Protein AF-A0AAV4HIK4-F1 (afdb_monomer_lite)

Structure (mmCIF, N/CA/C/O backbone):
data_AF-A0AAV4HIK4-F1
#
_entry.id   AF-A0AAV4HIK4-F1
#
loop_
_atom_site.group_PDB
_atom_site.id
_atom_site.type_symbol
_atom_site.label_atom_id
_atom_site.label_alt_id
_atom_site.label_comp_id
_atom_site.label_asym_id
_atom_site.label_entity_id
_atom_site.label_seq_id
_atom_site.pdbx_PDB_ins_code
_atom_site.Cartn_x
_atom_site.Cartn_y
_atom_site.Cartn_z
_atom_site.occupancy
_atom_site.B_iso_or_equiv
_atom_site.auth_seq_id
_atom_site.auth_comp_id
_atom_site.auth_asym_id
_atom_site.auth_atom_id
_atom_site.pdbx_PDB_model_num
ATOM 1 N N . CYS A 1 1 ? -23.115 2.186 46.427 1.00 52.78 1 CYS A N 1
ATOM 2 C CA . CYS A 1 1 ? -22.293 2.978 45.491 1.00 52.78 1 CYS A CA 1
ATOM 3 C C . CYS A 1 1 ? -21.888 4.270 46.175 1.00 52.78 1 CYS A C 1
ATOM 5 O O . CYS A 1 1 ? -22.690 4.799 46.932 1.00 52.78 1 CYS A O 1
ATOM 7 N N . CYS A 1 2 ? -20.661 4.756 45.981 1.00 50.22 2 CYS A N 1
ATOM 8 C CA . CYS A 1 2 ? -20.354 6.118 46.411 1.00 50.22 2 CYS A CA 1
ATOM 9 C C . CYS A 1 2 ? -21.228 7.056 45.578 1.00 50.22 2 CYS A C 1
ATOM 11 O O . CYS A 1 2 ? -21.182 6.978 44.358 1.00 50.22 2 CYS A O 1
ATOM 13 N N . GLU A 1 3 ? -21.965 7.964 46.207 1.00 52.84 3 GLU A N 1
ATOM 14 C CA . GLU A 1 3 ? -22.743 9.024 45.537 1.00 52.84 3 GLU A CA 1
ATOM 15 C C . GLU A 1 3 ? -21.844 10.072 44.842 1.00 52.84 3 GLU A C 1
ATOM 17 O O . GLU A 1 3 ? -22.253 11.194 44.555 1.00 52.84 3 GLU A O 1
ATOM 22 N N . LYS A 1 4 ? -20.570 9.737 44.609 1.00 62.06 4 LYS A N 1
ATOM 23 C CA . LYS A 1 4 ? -19.596 10.600 43.955 1.00 62.06 4 LYS A CA 1
ATOM 24 C C . LYS A 1 4 ? -19.526 10.233 42.485 1.00 62.06 4 LYS A C 1
ATOM 26 O O . LYS A 1 4 ? -19.273 9.086 42.133 1.00 62.06 4 LYS A O 1
ATOM 31 N N . ARG A 1 5 ? -19.695 11.247 41.645 1.00 66.06 5 ARG A N 1
ATOM 32 C CA . ARG A 1 5 ? -19.582 11.141 40.195 1.00 66.06 5 ARG A CA 1
ATOM 33 C C . ARG A 1 5 ? -18.174 10.723 39.765 1.00 66.06 5 ARG A C 1
ATOM 35 O O . ARG A 1 5 ? -17.180 11.282 40.239 1.00 66.06 5 ARG A O 1
ATOM 42 N N . LEU A 1 6 ? -18.093 9.780 38.829 1.00 72.19 6 LEU A N 1
ATOM 43 C CA . LEU A 1 6 ? -16.843 9.389 38.193 1.00 72.19 6 LEU A CA 1
ATOM 44 C C . LEU A 1 6 ? -16.459 10.439 37.141 1.00 72.19 6 LEU A C 1
ATOM 46 O O . LEU A 1 6 ? -17.082 10.534 36.098 1.00 72.19 6 LEU A O 1
ATOM 50 N N . MET A 1 7 ? -15.410 11.224 37.395 1.00 74.94 7 MET A N 1
ATOM 51 C CA . MET A 1 7 ? -14.986 12.300 36.474 1.00 74.94 7 MET A CA 1
ATOM 52 C C . MET A 1 7 ? -14.239 11.802 35.225 1.00 74.94 7 MET A C 1
ATOM 54 O O . MET A 1 7 ? -13.855 12.585 34.359 1.00 74.94 7 MET A O 1
ATOM 58 N N . GLY A 1 8 ? -13.983 10.500 35.148 1.00 79.50 8 GLY A N 1
ATOM 59 C CA . GLY A 1 8 ? -13.230 9.881 34.071 1.00 79.50 8 GLY A CA 1
ATOM 60 C C . GLY A 1 8 ? -12.382 8.710 34.546 1.00 79.50 8 GLY A C 1
ATOM 61 O O . GLY A 1 8 ? -12.188 8.485 35.746 1.00 79.50 8 GLY A O 1
ATOM 62 N N . PHE A 1 9 ? -11.860 7.958 33.586 1.00 84.44 9 PHE A N 1
ATOM 63 C CA . PHE A 1 9 ? -11.006 6.804 33.825 1.00 84.44 9 PHE A CA 1
ATOM 64 C C . PHE A 1 9 ? -10.077 6.530 32.644 1.00 84.44 9 PHE A C 1
ATOM 66 O O . PHE A 1 9 ? -10.269 7.012 31.526 1.00 84.44 9 PHE A O 1
ATOM 73 N N . LYS A 1 10 ? -9.045 5.733 32.907 1.00 88.50 10 LYS A N 1
ATOM 74 C CA . LYS A 1 10 ? -8.101 5.243 31.911 1.00 88.50 10 LYS A CA 1
ATOM 75 C C . LYS A 1 10 ? -8.368 3.766 31.651 1.00 88.50 10 LYS A C 1
ATOM 77 O O . LYS A 1 10 ? -8.174 2.938 32.535 1.00 88.50 10 LYS A O 1
ATOM 82 N N . LEU A 1 11 ? -8.757 3.437 30.429 1.00 89.44 11 LEU A N 1
ATOM 83 C CA . LEU A 1 11 ? -8.846 2.070 29.931 1.00 89.44 11 LEU A CA 1
ATOM 84 C C . LEU A 1 11 ? -7.529 1.710 29.234 1.00 89.44 11 LEU A C 1
ATOM 86 O O . LEU A 1 11 ? -7.100 2.404 28.323 1.00 89.44 11 LEU A O 1
ATOM 90 N N . THR A 1 12 ? -6.884 0.619 29.623 1.00 91.75 12 THR A N 1
ATOM 91 C CA . THR A 1 12 ? -5.667 0.114 28.976 1.00 91.75 12 THR A CA 1
ATOM 92 C C . THR A 1 12 ? -5.942 -1.264 28.392 1.00 91.75 12 THR A C 1
ATOM 94 O O . THR A 1 12 ? -6.241 -2.194 29.137 1.00 91.75 12 THR A O 1
ATOM 97 N N . ALA A 1 13 ? -5.838 -1.401 27.069 1.00 90.75 13 ALA A N 1
ATOM 98 C CA . ALA A 1 13 ? -5.978 -2.677 26.369 1.00 90.75 13 ALA A CA 1
ATOM 99 C C . ALA A 1 13 ? -4.606 -3.332 26.172 1.00 90.75 13 ALA A C 1
ATOM 101 O O . ALA A 1 13 ? -3.699 -2.698 25.625 1.00 90.75 13 ALA A O 1
ATOM 102 N N . PHE A 1 14 ? -4.455 -4.587 26.595 1.00 91.06 14 PHE A N 1
ATOM 103 C CA . PHE A 1 14 ? -3.215 -5.357 26.481 1.00 91.06 14 PHE A CA 1
ATOM 104 C C . PHE A 1 14 ? -3.312 -6.361 25.338 1.00 91.06 14 PHE A C 1
ATOM 106 O O . PHE A 1 14 ? -4.302 -7.082 25.205 1.00 91.06 14 PHE A O 1
ATOM 113 N N . HIS A 1 15 ? -2.273 -6.411 24.510 1.00 90.00 15 HIS A N 1
ATOM 114 C CA . HIS A 1 15 ? -2.171 -7.363 23.415 1.00 90.00 15 HIS A CA 1
ATOM 115 C C . HIS A 1 15 ? -2.100 -8.802 23.950 1.00 90.00 15 HIS A C 1
ATOM 117 O O . HIS A 1 15 ? -1.418 -9.069 24.935 1.00 90.00 15 HIS A O 1
ATOM 123 N N . LYS A 1 16 ? -2.775 -9.747 23.285 1.00 83.69 16 LYS A N 1
ATOM 124 C CA . LYS A 1 16 ? -2.889 -11.146 23.738 1.00 83.69 16 LYS A CA 1
ATOM 125 C C . LYS A 1 16 ? -1.545 -11.874 23.837 1.00 83.69 16 LYS A C 1
ATOM 127 O O . LYS A 1 16 ? -1.341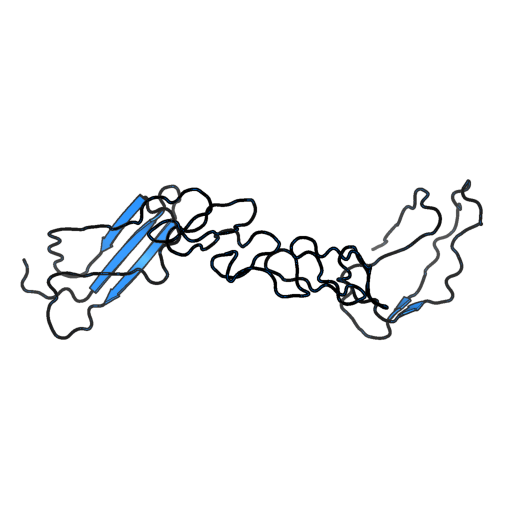 -12.661 24.750 1.00 83.69 16 LYS A O 1
ATOM 132 N N . THR A 1 17 ? -0.652 -11.632 22.880 1.00 82.56 17 THR A N 1
ATOM 133 C CA . THR A 1 17 ? 0.630 -12.354 22.741 1.00 82.56 17 THR A CA 1
ATOM 134 C C . THR A 1 17 ? 1.879 -11.472 22.792 1.00 82.56 17 THR A C 1
ATOM 136 O O . THR A 1 17 ? 2.987 -11.990 22.738 1.00 82.56 17 THR A O 1
ATOM 139 N N . GLN A 1 18 ? 1.731 -10.148 22.868 1.00 81.06 18 GLN A N 1
ATOM 140 C CA . GLN A 1 18 ? 2.853 -9.207 22.787 1.00 81.06 18 GLN A CA 1
ATOM 141 C C . GLN A 1 18 ? 2.849 -8.320 24.027 1.00 81.06 18 GLN A C 1
ATOM 143 O O . GLN A 1 18 ? 1.785 -8.002 24.553 1.00 81.06 18 GLN A O 1
ATOM 148 N N . SER A 1 19 ? 4.015 -7.824 24.435 1.00 84.31 19 SER A N 1
ATOM 149 C CA . SER A 1 19 ? 4.145 -6.840 25.523 1.00 84.31 19 SER A CA 1
ATOM 150 C C . SER A 1 19 ? 3.725 -5.426 25.086 1.00 84.31 19 SER A C 1
ATOM 152 O O . SER A 1 19 ? 4.395 -4.443 25.395 1.00 84.31 19 SER A O 1
ATOM 154 N N . LYS A 1 20 ? 2.633 -5.312 24.320 1.00 85.56 20 LYS A N 1
ATOM 155 C CA . LYS A 1 20 ? 2.088 -4.054 23.799 1.00 85.56 20 LYS A CA 1
ATOM 156 C C . LYS A 1 20 ? 0.796 -3.716 24.534 1.00 85.56 20 LYS A C 1
ATOM 158 O O . LYS A 1 20 ? -0.101 -4.549 24.636 1.00 85.56 20 LYS A O 1
ATOM 163 N N . ALA A 1 21 ? 0.686 -2.479 25.008 1.00 90.94 21 ALA A N 1
ATOM 164 C CA . ALA A 1 21 ? -0.513 -1.960 25.655 1.00 90.94 21 ALA A CA 1
ATOM 165 C C . ALA A 1 21 ? -0.899 -0.611 25.044 1.00 90.94 21 ALA A C 1
ATOM 167 O O . ALA A 1 21 ? -0.024 0.184 24.695 1.00 90.94 21 ALA A O 1
ATOM 168 N N . ARG A 1 22 ? -2.201 -0.342 24.914 1.00 91.81 22 ARG A N 1
ATOM 169 C CA . ARG A 1 22 ? -2.710 0.932 24.392 1.00 91.81 22 ARG A CA 1
ATOM 170 C C . ARG A 1 22 ? -3.671 1.584 25.389 1.00 91.81 22 ARG A C 1
ATOM 172 O O . ARG A 1 22 ? -4.692 0.972 25.707 1.00 91.81 22 ARG A O 1
ATOM 179 N N . PRO A 1 23 ? -3.344 2.783 25.904 1.00 92.56 23 PRO A N 1
ATOM 180 C CA . PRO A 1 23 ? -4.202 3.503 26.832 1.00 92.56 23 PRO A CA 1
ATOM 181 C C . PRO A 1 23 ? -5.240 4.367 26.104 1.00 92.56 23 PRO A C 1
ATOM 183 O O . PRO A 1 23 ? -4.951 4.974 25.075 1.00 92.56 23 PRO A O 1
ATOM 186 N N . TYR A 1 24 ? -6.418 4.471 26.706 1.00 88.81 24 TYR A N 1
ATOM 187 C CA . TYR A 1 24 ? -7.564 5.269 26.294 1.00 88.81 24 TYR A CA 1
ATOM 188 C C . TYR A 1 24 ? -8.051 6.062 27.499 1.00 88.81 24 TYR A C 1
ATOM 190 O O . TYR A 1 24 ? -8.329 5.486 28.550 1.00 88.81 24 TYR A O 1
ATOM 198 N N . ILE A 1 25 ? -8.111 7.384 27.368 1.00 88.44 25 ILE A N 1
ATOM 199 C CA . ILE A 1 25 ? -8.548 8.274 28.444 1.00 88.44 25 ILE A CA 1
ATOM 200 C C . ILE A 1 25 ? -9.967 8.716 28.129 1.00 88.44 25 ILE A C 1
ATOM 202 O O . ILE A 1 25 ? -10.218 9.284 27.068 1.00 88.44 25 ILE A O 1
ATOM 206 N N . HIS A 1 26 ? -10.876 8.456 29.057 1.00 85.12 26 HIS A N 1
ATOM 207 C CA . HIS A 1 26 ? -12.236 8.955 29.005 1.00 85.12 26 HIS A CA 1
ATOM 208 C C . HIS A 1 26 ? -12.434 9.970 30.121 1.00 85.12 26 HIS A C 1
ATOM 210 O O . HIS A 1 26 ? -12.155 9.674 31.282 1.00 85.12 26 HIS A O 1
ATOM 216 N N . ASN A 1 27 ? -12.905 11.156 29.749 1.00 83.25 27 ASN A N 1
ATOM 217 C CA . ASN A 1 27 ? -13.234 12.230 30.672 1.00 83.25 27 ASN A CA 1
ATOM 218 C C . ASN A 1 27 ? -14.746 12.428 30.636 1.00 83.25 27 ASN A C 1
ATOM 220 O O . ASN A 1 27 ? -15.315 12.591 29.555 1.00 83.25 27 ASN A O 1
ATOM 224 N N . ASP A 1 28 ? -15.373 12.414 31.808 1.00 76.38 28 ASP A N 1
ATOM 225 C CA . ASP A 1 28 ? -16.796 12.691 31.947 1.00 76.38 28 ASP A CA 1
ATOM 226 C C . ASP A 1 28 ? -16.987 14.208 32.077 1.00 76.38 28 ASP A C 1
ATOM 228 O O . ASP A 1 28 ? -16.746 14.798 33.132 1.00 76.38 28 ASP A O 1
ATOM 232 N N . ASN A 1 29 ? -17.378 14.839 30.971 1.00 74.25 29 ASN A N 1
ATOM 233 C CA . ASN A 1 29 ? -17.564 16.287 30.877 1.00 74.25 29 ASN A CA 1
ATOM 234 C C . ASN A 1 29 ? -19.027 16.721 31.058 1.00 74.25 29 ASN A C 1
ATOM 236 O O . ASN A 1 29 ? -19.321 17.908 30.927 1.00 74.25 29 ASN A O 1
ATOM 240 N N . GLU A 1 30 ? -19.957 15.797 31.316 1.00 68.06 30 GLU A N 1
ATOM 241 C CA . GLU A 1 30 ? -21.379 16.143 31.430 1.00 68.06 30 GLU A CA 1
ATOM 242 C C . GLU A 1 30 ? -21.682 16.947 32.711 1.00 68.06 30 GLU A C 1
ATOM 244 O O . GLU A 1 30 ? -20.787 17.262 33.496 1.00 68.06 30 GLU A O 1
ATOM 249 N N . GLN A 1 31 ? -22.928 17.349 32.950 1.00 59.16 31 GLN A N 1
ATOM 250 C CA . GLN A 1 31 ? -23.307 18.078 34.174 1.00 59.16 31 GLN A CA 1
ATOM 251 C C . GLN A 1 31 ? -23.975 17.170 35.218 1.00 59.16 31 GLN A C 1
ATOM 253 O O . GLN A 1 31 ? -24.015 17.527 36.396 1.00 59.16 31 GLN A O 1
ATOM 258 N N . SER A 1 32 ? -24.388 15.961 34.827 1.00 60.19 32 SER A N 1
ATOM 259 C CA . SER A 1 32 ? -25.083 14.994 35.682 1.00 60.19 32 SER A CA 1
ATOM 260 C C . SER A 1 32 ? -24.273 13.697 35.837 1.00 60.19 32 SER A C 1
ATOM 262 O O . SER A 1 32 ? -23.542 13.333 34.919 1.00 60.19 32 SER A O 1
ATOM 264 N N . PRO A 1 33 ? -24.344 13.005 36.991 1.00 61.00 33 PRO A N 1
ATOM 265 C CA . PRO A 1 33 ? -23.725 11.691 37.159 1.00 61.00 33 PRO A CA 1
ATOM 266 C C . PRO A 1 33 ? -24.347 10.669 36.200 1.00 61.00 33 PRO A C 1
ATOM 268 O O . PRO A 1 33 ? -25.571 10.595 36.109 1.00 61.00 33 PRO A O 1
ATOM 271 N N . LEU A 1 34 ? -23.514 9.887 35.510 1.00 64.94 34 LEU A N 1
ATOM 272 C CA . LEU A 1 34 ? -23.956 8.766 34.680 1.00 64.94 34 LEU A CA 1
ATOM 273 C C . LEU A 1 34 ? -23.853 7.456 35.467 1.00 64.94 34 LEU A C 1
ATOM 275 O O . LEU A 1 34 ? -22.827 7.176 36.088 1.00 64.94 34 LEU A O 1
ATOM 279 N N . ASP A 1 35 ? -24.896 6.630 35.387 1.00 67.69 35 ASP A N 1
ATOM 280 C CA . ASP A 1 35 ? -24.918 5.293 35.999 1.00 67.69 35 ASP A CA 1
ATOM 281 C C . ASP A 1 35 ? -24.216 4.234 35.130 1.00 67.69 35 ASP A C 1
ATOM 283 O O . ASP A 1 35 ? -23.834 3.170 35.616 1.00 67.69 35 ASP A O 1
ATOM 287 N N . SER A 1 36 ? -24.020 4.515 33.836 1.00 72.88 36 SER A N 1
ATOM 288 C CA . SER A 1 36 ? -23.313 3.633 32.904 1.00 72.88 36 SER A CA 1
ATOM 289 C C . SER A 1 36 ? -22.447 4.429 31.928 1.00 72.88 36 SER A C 1
ATOM 291 O O . SER A 1 36 ? -22.827 5.506 31.474 1.00 72.88 36 SER A O 1
ATOM 293 N N . TYR A 1 37 ? -21.272 3.886 31.600 1.00 76.44 37 TYR A N 1
ATOM 294 C CA . TYR A 1 37 ? -20.312 4.495 30.679 1.00 76.44 37 TYR A CA 1
ATOM 295 C C . TYR A 1 37 ? -20.134 3.596 29.452 1.00 76.44 37 TYR A C 1
ATOM 297 O O . TYR A 1 37 ? -19.620 2.484 29.565 1.00 76.44 37 TYR A O 1
ATOM 305 N N . SER A 1 38 ? -20.527 4.090 28.275 1.00 78.94 38 SER A N 1
ATOM 306 C CA . SER A 1 38 ? -20.291 3.421 26.989 1.00 78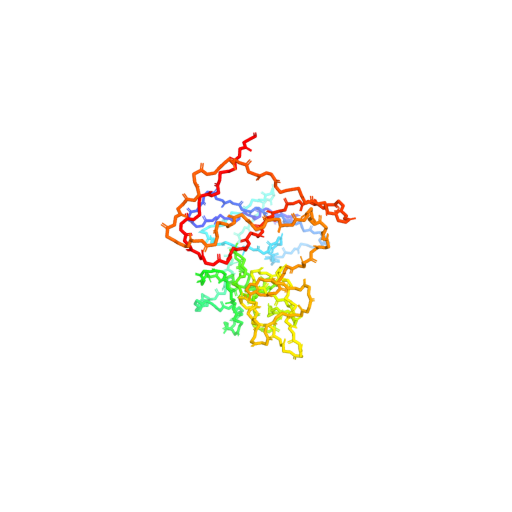.94 38 SER A CA 1
ATOM 307 C C . SER A 1 38 ? -19.145 4.108 26.254 1.00 78.94 38 SER A C 1
ATOM 309 O O . SER A 1 38 ? -19.273 5.253 25.827 1.00 78.94 38 SER A O 1
ATOM 311 N N . ILE A 1 39 ? -18.009 3.421 26.112 1.00 78.00 39 ILE A N 1
ATOM 312 C CA . ILE A 1 39 ? -16.814 3.980 25.470 1.00 78.00 39 ILE A CA 1
ATOM 313 C C . ILE A 1 39 ? -16.519 3.245 24.180 1.00 78.00 39 ILE A C 1
ATOM 315 O O . ILE A 1 39 ? -16.350 2.029 24.164 1.00 78.00 39 ILE A O 1
ATOM 319 N N . ILE A 1 40 ? -16.329 4.027 23.123 1.00 80.94 40 ILE A N 1
ATOM 320 C CA . ILE A 1 40 ? -15.759 3.553 21.874 1.00 80.94 40 ILE A CA 1
ATOM 321 C C . ILE A 1 40 ? -14.303 4.039 21.813 1.00 80.94 40 ILE A C 1
ATOM 323 O O . ILE A 1 40 ? -14.075 5.245 21.691 1.00 80.94 40 ILE A O 1
ATOM 327 N N . PRO A 1 41 ? -13.301 3.142 21.913 1.00 81.38 41 PRO A N 1
ATOM 328 C CA . PRO A 1 41 ? -11.898 3.530 21.855 1.00 81.38 41 PRO A CA 1
ATOM 329 C C . PRO A 1 41 ? -11.582 4.313 20.575 1.00 81.38 41 PRO A C 1
ATOM 331 O O . PRO A 1 41 ? -11.889 3.866 19.465 1.00 81.38 41 PRO A O 1
ATOM 334 N N . SER A 1 42 ? -10.949 5.474 20.740 1.00 77.31 42 SER A N 1
ATOM 335 C CA . SER A 1 42 ? -10.437 6.299 19.648 1.00 77.31 42 SER A CA 1
ATOM 336 C C . SER A 1 42 ? -8.944 6.570 19.877 1.00 77.31 42 SER A C 1
ATOM 338 O O . SER A 1 42 ? -8.592 7.152 20.905 1.00 77.31 42 SER A O 1
ATOM 340 N N . PRO A 1 43 ? -8.047 6.107 18.985 1.00 80.94 43 PRO A N 1
ATOM 341 C CA . PRO A 1 43 ? -8.338 5.336 17.771 1.00 80.94 43 PRO A CA 1
ATOM 342 C C . PRO A 1 43 ? -8.833 3.920 18.097 1.00 80.94 43 PRO A C 1
ATOM 344 O O . PRO A 1 43 ? -8.473 3.371 19.142 1.00 80.94 43 PRO A O 1
ATOM 347 N N . ARG A 1 44 ? -9.606 3.300 17.197 1.00 77.81 44 ARG A N 1
ATOM 348 C CA . ARG A 1 44 ? -10.111 1.925 17.380 1.00 77.81 44 ARG A CA 1
ATOM 349 C C . ARG A 1 44 ? -8.977 0.959 17.762 1.00 77.81 44 ARG A C 1
ATOM 351 O O . ARG A 1 44 ? -7.816 1.144 17.375 1.00 77.81 44 ARG A O 1
ATOM 358 N N . ILE A 1 45 ? -9.296 -0.058 18.563 1.00 79.19 45 ILE A N 1
ATOM 359 C CA . ILE A 1 45 ? -8.323 -1.092 18.923 1.00 79.19 45 ILE A CA 1
ATOM 360 C C . ILE A 1 45 ? -8.142 -2.013 17.717 1.00 79.19 45 ILE A C 1
ATOM 362 O O . ILE A 1 45 ? -9.065 -2.698 17.295 1.00 79.19 45 ILE A O 1
ATOM 366 N N . THR A 1 46 ? -6.931 -2.024 17.178 1.00 73.75 46 THR A N 1
ATOM 367 C CA . THR A 1 46 ? -6.551 -2.748 15.961 1.00 73.75 46 THR A CA 1
ATOM 368 C C . THR A 1 46 ? -5.649 -3.941 16.267 1.00 73.75 46 THR A C 1
ATOM 370 O O . THR A 1 46 ? -4.793 -4.316 15.479 1.00 73.75 46 THR A O 1
ATOM 373 N N . PHE A 1 47 ? -5.740 -4.519 17.459 1.00 77.50 47 PHE A N 1
ATOM 374 C CA . PHE A 1 47 ? -4.939 -5.689 17.801 1.00 77.50 47 PHE A CA 1
ATOM 375 C C . PHE A 1 47 ? -5.727 -6.663 18.674 1.00 77.50 47 PHE A C 1
ATOM 377 O O . PHE A 1 47 ? -6.632 -6.230 19.390 1.00 77.50 47 PHE A O 1
ATOM 384 N N . PRO A 1 48 ? -5.382 -7.965 18.659 1.00 75.19 48 PRO A N 1
ATOM 385 C CA . PRO A 1 48 ? -6.021 -8.951 19.519 1.00 75.19 48 PRO A CA 1
ATOM 386 C C . PRO A 1 48 ? -5.815 -8.604 20.997 1.00 75.19 48 PRO A C 1
ATOM 388 O O . PRO A 1 48 ? -4.686 -8.625 21.496 1.00 75.19 48 PRO A O 1
ATOM 391 N N . VAL A 1 49 ? -6.899 -8.289 21.704 1.00 82.94 49 VAL A N 1
ATOM 392 C CA . VAL A 1 49 ? -6.866 -7.955 23.134 1.00 82.94 49 VAL A CA 1
ATOM 393 C C . VAL A 1 49 ? -6.901 -9.239 23.960 1.00 82.94 49 VAL A C 1
ATOM 395 O O . VAL A 1 49 ? -7.769 -10.084 23.761 1.00 82.94 49 VAL A O 1
ATOM 398 N N . GLY A 1 50 ? -5.943 -9.401 24.874 1.00 84.19 50 GLY A N 1
ATOM 399 C CA . GLY A 1 50 ? -5.923 -10.500 25.846 1.00 84.19 50 GLY A CA 1
ATOM 400 C C . GLY A 1 50 ? -6.546 -10.122 27.186 1.00 84.19 50 GLY A C 1
ATOM 401 O O . GLY A 1 50 ? -7.152 -10.961 27.844 1.00 84.19 50 GLY A O 1
ATOM 402 N N . SER A 1 51 ? -6.409 -8.858 27.588 1.00 87.69 51 SER A N 1
ATOM 403 C CA . SER A 1 51 ? -6.992 -8.324 28.816 1.00 87.69 51 SER A CA 1
ATOM 404 C C . SER A 1 51 ? -7.157 -6.806 28.735 1.00 87.69 51 SER A C 1
ATOM 406 O O . SER A 1 51 ? -6.505 -6.126 27.935 1.00 87.69 51 SER A O 1
ATOM 408 N N . VAL A 1 52 ? -8.035 -6.264 29.578 1.00 88.81 52 VAL A N 1
ATOM 409 C CA . VAL A 1 52 ? -8.216 -4.821 29.759 1.00 88.81 52 VAL A CA 1
ATOM 410 C C . VAL A 1 52 ? -8.036 -4.451 31.224 1.00 88.81 52 VAL A C 1
ATOM 412 O O . VAL A 1 52 ? -8.372 -5.224 32.119 1.00 88.81 52 VAL A O 1
ATOM 415 N N . ARG A 1 53 ? -7.511 -3.253 31.472 1.00 89.06 53 ARG A N 1
ATOM 416 C CA . ARG A 1 53 ? -7.376 -2.671 32.809 1.00 89.06 53 ARG A CA 1
ATOM 417 C C . ARG A 1 53 ? -8.052 -1.314 32.845 1.00 89.06 53 ARG A C 1
ATOM 419 O O . ARG A 1 53 ? -7.827 -0.504 31.951 1.00 89.06 53 ARG A O 1
ATOM 426 N N . ILE A 1 54 ? -8.841 -1.066 33.882 1.00 87.06 54 ILE A N 1
ATOM 427 C CA . ILE A 1 54 ? -9.495 0.219 34.120 1.00 87.06 54 ILE A CA 1
ATOM 428 C C . ILE A 1 54 ? -8.865 0.834 35.369 1.00 87.06 54 ILE A C 1
ATOM 430 O O . ILE A 1 54 ? -8.970 0.272 36.456 1.00 87.06 54 ILE A O 1
ATOM 434 N N . ASP A 1 55 ? -8.197 1.973 35.208 1.00 85.00 55 ASP A N 1
ATOM 435 C CA . ASP A 1 55 ? -7.624 2.756 36.302 1.00 85.00 55 ASP A CA 1
ATOM 436 C C . ASP A 1 55 ? -8.432 4.054 36.472 1.00 85.00 55 ASP A C 1
ATOM 438 O O . ASP A 1 55 ? -8.554 4.845 35.534 1.00 85.00 55 ASP A O 1
ATOM 442 N N . GLY A 1 56 ? -8.958 4.316 37.670 1.00 73.56 56 GLY A N 1
ATOM 443 C CA . GLY A 1 56 ? -9.631 5.577 37.998 1.00 73.56 56 GLY A CA 1
ATOM 444 C C . GLY A 1 56 ? -9.187 6.137 39.345 1.00 73.56 56 GLY A C 1
ATOM 445 O O . GLY A 1 56 ? -8.709 5.404 40.207 1.00 73.56 56 GLY A O 1
ATOM 446 N N . LYS A 1 57 ? -9.296 7.461 39.506 1.00 64.06 57 LYS A N 1
ATOM 447 C CA . LYS A 1 57 ? -8.744 8.183 40.667 1.00 64.06 57 LYS A CA 1
ATOM 448 C C . LYS A 1 57 ? -9.675 8.227 41.885 1.00 64.06 57 LYS A C 1
ATOM 450 O O . LYS A 1 57 ? -9.178 8.379 42.996 1.00 64.06 57 LYS A O 1
ATOM 455 N N . THR A 1 58 ? -10.990 8.076 41.703 1.00 58.88 58 THR A N 1
ATOM 456 C CA . THR A 1 58 ? -11.975 8.215 42.790 1.00 58.88 58 THR A CA 1
ATOM 457 C C . THR A 1 58 ? -13.074 7.166 42.654 1.00 58.88 58 THR A C 1
ATOM 459 O O . THR A 1 58 ? -13.676 7.060 41.593 1.00 58.88 58 THR A O 1
ATOM 462 N N . VAL A 1 59 ? -13.284 6.402 43.733 1.00 58.03 59 VAL A N 1
ATOM 463 C CA . VAL A 1 59 ? -14.320 5.377 43.986 1.00 58.03 59 VAL A CA 1
ATOM 464 C C . VAL A 1 59 ? -15.087 4.890 42.748 1.00 58.03 59 VAL A C 1
ATOM 466 O O . VAL A 1 59 ? -16.277 5.152 42.589 1.00 58.03 59 VAL A O 1
ATOM 469 N N . LEU A 1 60 ? -14.410 4.116 41.896 1.00 58.19 60 LEU A N 1
ATOM 470 C CA . LEU A 1 60 ? -15.089 3.235 40.950 1.00 58.19 60 LEU A CA 1
ATOM 471 C C . LEU A 1 60 ? -15.703 2.078 41.744 1.00 58.19 60 LEU A C 1
ATOM 473 O O . LEU A 1 60 ? -15.025 1.109 42.075 1.00 58.19 60 LEU A O 1
ATOM 477 N N . ALA A 1 61 ? -16.992 2.181 42.058 1.00 63.22 61 ALA A N 1
ATOM 478 C CA . ALA A 1 61 ? -17.790 1.009 42.387 1.00 63.22 61 ALA A CA 1
ATOM 479 C C . ALA A 1 61 ? -18.205 0.350 41.062 1.00 63.22 61 ALA A C 1
ATOM 481 O O . ALA A 1 61 ? -19.299 0.588 40.562 1.00 63.22 61 ALA A O 1
ATOM 482 N N . LEU A 1 62 ? -17.289 -0.406 40.449 1.00 64.19 62 LEU A N 1
ATOM 483 C CA . LEU A 1 62 ? -17.591 -1.196 39.254 1.00 64.19 62 LEU A CA 1
ATOM 484 C C . LEU A 1 62 ? -18.530 -2.339 39.651 1.00 64.19 62 LEU A C 1
ATOM 486 O O . LEU A 1 62 ? -18.103 -3.279 40.317 1.00 64.19 62 LEU A O 1
ATOM 490 N N . CYS A 1 63 ? -19.802 -2.238 39.271 1.00 66.38 63 CYS A N 1
ATOM 491 C CA . CYS A 1 63 ? -20.780 -3.304 39.490 1.00 66.38 63 CYS A CA 1
ATOM 492 C C . CYS A 1 63 ? -20.692 -4.380 38.404 1.00 66.38 63 CYS A C 1
ATOM 494 O O . CYS A 1 63 ? -20.691 -5.568 38.711 1.00 66.38 63 CYS A O 1
ATOM 496 N N . GLU A 1 64 ? -20.581 -3.960 37.146 1.00 74.25 64 GLU A N 1
ATOM 497 C CA . GLU A 1 64 ? -20.503 -4.840 35.985 1.00 74.25 64 GLU A CA 1
ATOM 498 C C . GLU A 1 64 ? -19.570 -4.228 34.937 1.00 74.25 64 GLU A C 1
ATOM 500 O O . GLU A 1 64 ? -19.515 -3.008 34.766 1.00 74.25 64 GLU A O 1
ATOM 505 N N . VAL A 1 65 ? -18.819 -5.080 34.239 1.00 74.81 65 VAL A N 1
ATOM 506 C CA . VAL A 1 65 ? -18.035 -4.702 33.061 1.00 74.81 65 VAL A CA 1
ATOM 507 C C . VAL A 1 65 ? -18.394 -5.669 31.944 1.00 74.81 65 VAL A C 1
ATOM 509 O O . VAL A 1 65 ? -18.035 -6.843 32.002 1.00 74.81 65 VAL A O 1
ATOM 512 N N . ALA A 1 66 ? -19.071 -5.161 30.918 1.00 75.62 66 ALA A N 1
ATOM 513 C CA . ALA A 1 66 ? -19.343 -5.902 29.696 1.00 75.62 66 ALA A CA 1
ATOM 514 C C . ALA A 1 66 ? -18.381 -5.446 28.591 1.00 75.62 66 ALA A C 1
ATOM 516 O O . ALA A 1 66 ? -18.235 -4.251 28.327 1.00 75.62 66 ALA A O 1
ATOM 517 N N . ILE A 1 67 ? -17.715 -6.407 27.949 1.00 74.50 67 ILE A N 1
ATOM 518 C CA . ILE A 1 67 ? -16.872 -6.167 26.776 1.00 74.50 67 ILE A CA 1
ATOM 519 C C . ILE A 1 67 ? -17.592 -6.769 25.581 1.00 74.50 67 ILE A C 1
ATOM 521 O O . ILE A 1 67 ? -17.759 -7.984 25.500 1.00 74.50 67 ILE A O 1
ATOM 525 N N . TYR A 1 68 ? -17.997 -5.911 24.655 1.00 70.31 68 TYR A N 1
ATOM 526 C CA . TYR A 1 68 ? -18.619 -6.330 23.409 1.00 70.31 68 TYR A CA 1
ATOM 527 C C . TYR A 1 68 ? -17.546 -6.418 22.325 1.00 70.31 68 TYR A C 1
ATOM 529 O O . TYR A 1 68 ? -16.771 -5.482 22.120 1.00 70.31 68 TYR A O 1
ATOM 537 N N . GLY A 1 69 ? -17.486 -7.568 21.662 1.00 65.06 69 GLY A N 1
ATOM 538 C CA . GLY A 1 69 ? -16.675 -7.802 20.476 1.00 65.06 69 GLY A CA 1
ATOM 539 C C . GLY A 1 69 ? -17.550 -8.403 19.386 1.00 65.06 69 GLY A C 1
ATOM 540 O O . GLY A 1 69 ? -18.531 -9.084 19.678 1.00 65.06 69 GLY A O 1
ATOM 541 N N . GLU A 1 70 ? -17.209 -8.133 18.136 1.00 59.72 70 GLU A N 1
ATOM 542 C CA . GLU A 1 70 ? -17.864 -8.762 16.992 1.00 59.72 70 GLU A CA 1
ATOM 543 C C . GLU A 1 70 ? -17.305 -10.182 16.806 1.00 59.72 70 GLU A C 1
ATOM 545 O O . GLU A 1 70 ? -16.130 -10.441 17.097 1.00 59.72 70 GLU A O 1
ATOM 550 N N . ASN A 1 71 ? -18.155 -11.119 16.371 1.00 58.09 71 ASN A N 1
ATOM 551 C CA . ASN A 1 71 ? -17.745 -12.494 16.084 1.00 58.09 71 ASN A CA 1
ATOM 552 C C . ASN A 1 71 ? -16.594 -12.503 15.070 1.00 58.09 71 ASN A C 1
ATOM 554 O O . ASN A 1 71 ? -16.548 -11.675 14.164 1.00 58.09 71 ASN A O 1
ATOM 558 N N . ALA A 1 72 ? -15.666 -13.453 15.219 1.00 68.19 72 ALA A N 1
ATOM 559 C CA . ALA A 1 72 ? -14.564 -13.619 14.281 1.00 68.19 72 ALA A CA 1
ATOM 560 C C . ALA A 1 72 ? -15.122 -13.856 12.872 1.00 68.19 72 ALA A C 1
ATOM 562 O O . ALA A 1 72 ? -15.717 -14.902 12.607 1.00 68.19 72 ALA A O 1
ATOM 563 N N . CYS A 1 73 ? -14.941 -12.882 11.981 1.00 78.00 73 CYS A N 1
ATOM 564 C CA . CYS A 1 73 ? -15.260 -13.086 10.582 1.00 78.00 73 CYS A CA 1
ATOM 565 C C . CYS A 1 73 ? -14.339 -14.143 9.971 1.00 78.00 73 CYS A C 1
ATOM 567 O O . CYS A 1 73 ? -13.192 -14.300 10.412 1.00 78.00 73 CYS A O 1
ATOM 569 N N . PRO A 1 74 ? -14.817 -14.872 8.947 1.00 85.94 74 PRO A N 1
ATOM 570 C CA . PRO A 1 74 ? -13.941 -15.654 8.096 1.00 85.94 74 PRO A CA 1
ATOM 571 C C . PRO A 1 74 ? -12.765 -14.811 7.601 1.00 85.94 74 PRO A C 1
ATOM 573 O O . PRO A 1 74 ? -12.861 -13.592 7.439 1.00 85.94 74 PRO A O 1
ATOM 576 N N . LYS A 1 75 ? -11.642 -15.478 7.336 1.00 84.31 75 LYS A N 1
ATOM 577 C CA . LYS A 1 75 ? -10.446 -14.825 6.809 1.00 84.31 75 LYS A CA 1
ATOM 578 C C . LYS A 1 75 ? -10.784 -14.000 5.559 1.00 84.31 75 LYS A C 1
ATOM 580 O O . LYS A 1 75 ? -11.379 -14.521 4.619 1.00 84.31 75 LYS A O 1
ATOM 585 N N . GLY A 1 76 ? -10.375 -12.730 5.556 1.00 85.31 76 GLY A N 1
ATOM 586 C CA . GLY A 1 76 ? -10.632 -11.796 4.455 1.00 85.31 76 GLY A CA 1
ATOM 587 C C . GLY A 1 76 ? -11.973 -11.056 4.528 1.00 85.31 76 GLY A C 1
ATOM 588 O O . GLY A 1 76 ? -12.320 -10.370 3.567 1.00 85.31 76 GLY A O 1
ATOM 589 N N . GLN A 1 77 ? -12.719 -11.180 5.633 1.00 87.94 77 GLN A N 1
ATOM 590 C CA . GLN A 1 77 ? -13.996 -10.493 5.828 1.00 87.94 77 GLN A CA 1
ATOM 591 C C . GLN A 1 77 ? -14.019 -9.586 7.062 1.00 87.94 77 GLN A C 1
ATOM 593 O O . GLN A 1 77 ? -13.307 -9.813 8.042 1.00 87.94 77 GLN A O 1
ATOM 598 N N . PHE A 1 78 ? -14.868 -8.562 7.007 1.00 85.31 78 PHE A N 1
ATOM 599 C CA . PHE A 1 78 ? -15.079 -7.591 8.075 1.00 85.31 78 PHE A CA 1
ATOM 600 C C . PHE A 1 78 ? -16.521 -7.055 8.088 1.00 85.31 78 PHE A C 1
ATOM 602 O O . PHE A 1 78 ? -17.296 -7.266 7.153 1.00 85.31 78 PHE A O 1
ATOM 609 N N . GLY A 1 79 ? -16.873 -6.338 9.151 1.00 77.19 79 GLY A N 1
ATOM 610 C CA . GLY A 1 79 ? -18.196 -5.782 9.407 1.00 77.19 79 GLY A CA 1
ATOM 611 C C . GLY A 1 79 ? -19.047 -6.680 10.304 1.00 77.19 79 GLY A C 1
ATOM 612 O O . GLY A 1 79 ? -18.777 -7.869 10.465 1.00 77.19 79 GLY A O 1
ATOM 613 N N . LEU A 1 80 ? -20.127 -6.108 10.840 1.00 74.75 80 LEU A N 1
ATOM 614 C CA . LEU A 1 80 ? -21.020 -6.751 11.815 1.00 74.75 80 LEU A CA 1
ATOM 615 C C . LEU A 1 80 ? -21.569 -8.112 11.354 1.00 74.75 80 LEU A C 1
ATOM 617 O O . LEU A 1 80 ? -21.814 -8.990 12.180 1.00 74.75 80 LEU A O 1
ATOM 621 N N . ALA A 1 81 ? -21.764 -8.277 10.044 1.00 80.25 81 ALA A N 1
ATOM 622 C CA . ALA A 1 81 ? -22.257 -9.500 9.411 1.00 80.25 81 ALA A CA 1
ATOM 623 C C . ALA A 1 81 ? -21.222 -10.171 8.485 1.00 80.25 81 ALA A C 1
ATOM 625 O O . ALA A 1 81 ? -21.588 -11.042 7.699 1.00 80.25 81 ALA A O 1
ATOM 626 N N . CYS A 1 82 ? -19.945 -9.773 8.557 1.00 84.12 82 CYS A N 1
ATOM 627 C CA . CYS A 1 82 ? -18.866 -10.270 7.690 1.00 84.12 82 CYS A CA 1
ATOM 628 C C . CYS A 1 82 ? -19.125 -10.076 6.186 1.00 84.12 82 CYS A C 1
ATOM 630 O O . CYS A 1 82 ? -18.685 -10.858 5.347 1.00 84.12 82 CYS A O 1
ATOM 632 N N . GLU A 1 83 ? -19.859 -9.022 5.843 1.00 87.19 83 GLU A N 1
ATOM 633 C CA . GLU A 1 83 ? -20.253 -8.697 4.471 1.00 87.19 83 GLU A CA 1
ATOM 634 C C . GLU A 1 83 ? -19.182 -7.907 3.702 1.00 87.19 83 GLU A C 1
ATOM 636 O O . GLU A 1 83 ? -19.161 -7.920 2.471 1.00 87.19 83 GLU A O 1
ATOM 641 N N . GLY A 1 84 ? -18.275 -7.232 4.413 1.00 86.06 84 GLY A N 1
ATOM 642 C CA . GLY A 1 84 ? -17.152 -6.513 3.824 1.00 86.06 84 GLY A CA 1
ATOM 643 C C . GLY A 1 84 ? -16.017 -7.467 3.474 1.00 86.06 84 GLY A C 1
ATOM 644 O O . GLY A 1 84 ? -15.653 -8.314 4.282 1.00 86.06 84 GLY A O 1
ATOM 645 N N . LEU A 1 85 ? -15.429 -7.315 2.286 1.00 89.69 85 LEU A N 1
ATOM 646 C CA . LEU A 1 85 ? -14.245 -8.062 1.849 1.00 89.69 85 LEU A CA 1
ATOM 647 C C . LEU A 1 85 ? -13.015 -7.158 1.871 1.00 89.69 85 LEU A C 1
ATOM 649 O O . LEU A 1 85 ? -13.054 -6.066 1.303 1.00 89.69 85 LE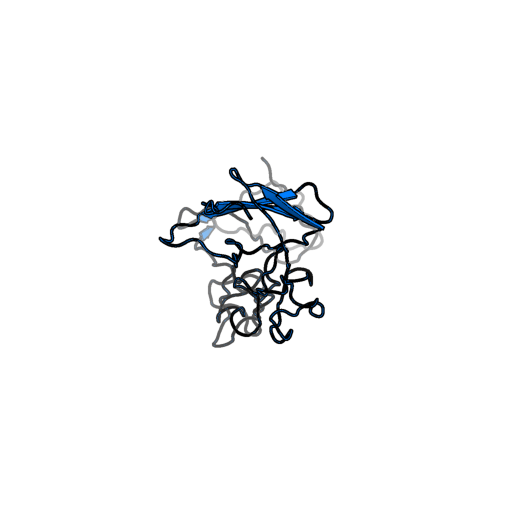U A O 1
ATOM 653 N N . CYS A 1 86 ? -11.921 -7.634 2.458 1.00 90.12 86 CYS A N 1
ATOM 654 C CA . CYS A 1 86 ? -10.648 -6.918 2.534 1.00 90.12 86 CYS A CA 1
ATOM 655 C C . CYS A 1 86 ? -9.547 -7.661 1.758 1.00 90.12 86 CYS A C 1
ATOM 657 O O . CYS A 1 86 ? -9.470 -8.890 1.783 1.00 90.12 86 CYS A O 1
ATOM 659 N N . ASN A 1 87 ? -8.667 -6.919 1.078 1.00 91.12 87 ASN A N 1
ATOM 660 C CA . ASN A 1 87 ? -7.572 -7.479 0.275 1.00 91.12 87 ASN A CA 1
ATOM 661 C C . ASN A 1 87 ? -6.211 -7.073 0.854 1.00 91.12 87 ASN A C 1
ATOM 663 O O . ASN A 1 87 ? -5.522 -6.206 0.313 1.00 91.12 87 ASN A O 1
ATOM 667 N N . CYS A 1 88 ? -5.815 -7.681 1.973 1.00 89.62 88 CYS A N 1
ATOM 668 C CA . CYS A 1 88 ? -4.537 -7.380 2.617 1.00 89.62 88 CYS A CA 1
ATOM 669 C C . CYS A 1 88 ? -3.346 -8.035 1.905 1.00 89.62 88 CYS A C 1
ATOM 671 O O . CYS A 1 88 ? -3.445 -9.143 1.369 1.00 89.62 88 CYS A O 1
ATOM 673 N N . ALA A 1 89 ? -2.184 -7.377 1.958 1.00 88.62 89 ALA A N 1
ATOM 674 C CA . ALA A 1 89 ? -0.937 -7.906 1.413 1.00 88.62 89 ALA A CA 1
ATOM 675 C C . ALA A 1 89 ? -0.614 -9.302 1.979 1.00 88.62 89 ALA A C 1
ATOM 677 O O . ALA A 1 89 ? -0.886 -9.588 3.147 1.00 88.62 89 ALA A O 1
ATOM 678 N N . ASN A 1 90 ? -0.031 -10.172 1.146 1.00 85.00 90 ASN A N 1
ATOM 679 C CA . ASN A 1 90 ? 0.303 -11.567 1.475 1.00 85.00 90 ASN A CA 1
ATOM 680 C C . ASN A 1 90 ? -0.891 -12.419 1.957 1.00 85.00 90 ASN A C 1
ATOM 682 O O . ASN A 1 90 ? -0.699 -13.420 2.648 1.00 85.00 90 ASN A O 1
ATOM 686 N N . GLY A 1 91 ? -2.127 -12.020 1.629 1.00 81.62 91 GLY A N 1
ATOM 687 C CA . GLY A 1 91 ? -3.334 -12.688 2.116 1.00 81.62 91 GLY A CA 1
ATOM 688 C C . GLY A 1 91 ? -3.470 -12.613 3.638 1.00 81.62 91 GLY A C 1
ATOM 689 O O . GLY A 1 91 ? -3.892 -13.591 4.255 1.00 81.62 91 GLY A O 1
ATOM 690 N N . GLY A 1 92 ? -3.033 -11.506 4.247 1.00 80.62 92 GLY A N 1
ATOM 691 C CA . GLY A 1 92 ? -3.164 -11.254 5.681 1.00 80.62 92 GLY A CA 1
ATOM 692 C C . GLY A 1 92 ? -4.615 -11.064 6.135 1.00 80.62 92 GLY A C 1
ATOM 693 O O . GLY A 1 92 ? -5.510 -10.833 5.324 1.00 80.62 92 GLY A O 1
ATOM 694 N N . ASP A 1 93 ? -4.837 -11.150 7.446 1.00 84.56 93 ASP A N 1
ATOM 695 C CA . ASP A 1 93 ? -6.146 -10.900 8.053 1.00 84.56 93 ASP A CA 1
ATOM 696 C C . ASP A 1 93 ? -6.355 -9.394 8.266 1.00 84.56 93 ASP A C 1
ATOM 698 O O . ASP A 1 93 ? -5.459 -8.701 8.760 1.00 84.56 93 ASP A O 1
ATOM 702 N N . CYS A 1 94 ? -7.542 -8.889 7.926 1.00 86.00 94 CYS A N 1
ATOM 703 C CA . CYS A 1 94 ? -7.934 -7.523 8.258 1.00 86.00 94 CYS A CA 1
ATOM 704 C C . CYS A 1 94 ? -8.590 -7.419 9.635 1.00 86.00 94 CYS A C 1
ATOM 706 O O . CYS A 1 94 ? -9.038 -8.399 10.235 1.00 86.00 94 CYS A O 1
ATOM 708 N N . PHE A 1 95 ? -8.681 -6.193 10.144 1.00 83.31 95 PHE A N 1
ATOM 709 C CA . PHE A 1 95 ? -9.446 -5.913 11.348 1.00 83.31 95 PHE A CA 1
ATOM 710 C C . PHE A 1 95 ? -10.937 -6.132 11.102 1.00 83.31 95 PHE A C 1
ATOM 712 O O . PHE A 1 95 ? -11.551 -5.411 10.325 1.00 83.31 95 PHE A O 1
ATOM 719 N N . VAL A 1 96 ? -11.525 -7.066 11.850 1.00 81.06 96 VAL A N 1
ATOM 720 C CA . VAL A 1 96 ? -12.942 -7.462 11.754 1.00 81.06 96 VAL A CA 1
ATOM 721 C C . VAL A 1 96 ? -13.912 -6.273 11.792 1.00 81.06 96 VAL A C 1
ATOM 723 O O . VAL A 1 96 ? -14.936 -6.318 11.133 1.00 81.06 96 VAL A O 1
ATOM 726 N N . HIS A 1 97 ? -13.581 -5.182 12.490 1.00 74.12 97 HIS A N 1
ATOM 727 C CA . HIS A 1 97 ? -14.475 -4.026 12.644 1.00 74.12 97 HIS A CA 1
ATOM 728 C C . HIS A 1 97 ? -14.338 -2.951 11.553 1.00 74.12 97 HIS A C 1
ATOM 730 O O . HIS A 1 97 ? -15.238 -2.132 11.392 1.00 74.12 97 HIS A O 1
ATOM 736 N N . SER A 1 98 ? -13.193 -2.868 10.868 1.00 76.75 98 SER A N 1
ATOM 737 C CA . SER A 1 98 ? -12.916 -1.775 9.918 1.00 76.75 98 SER A CA 1
ATOM 738 C C . SER A 1 98 ? -12.495 -2.240 8.534 1.00 76.75 98 SER A C 1
ATOM 740 O O . SER A 1 98 ? -12.405 -1.415 7.636 1.00 76.75 98 SER A O 1
ATOM 742 N N . GLY A 1 99 ? -12.170 -3.521 8.364 1.00 83.69 99 GLY A N 1
ATOM 743 C CA . GLY A 1 99 ? -11.524 -4.028 7.154 1.00 83.69 99 GLY A CA 1
ATOM 744 C C . GLY A 1 99 ? -10.057 -3.632 7.041 1.00 83.69 99 GLY A C 1
ATOM 745 O O . GLY A 1 99 ? -9.393 -4.026 6.089 1.00 83.69 99 GLY A O 1
ATOM 746 N N . GLY A 1 100 ? -9.521 -2.905 8.028 1.00 86.56 100 GLY A N 1
ATOM 747 C CA . GLY A 1 100 ? -8.182 -2.343 7.948 1.00 86.56 100 GLY A CA 1
ATOM 748 C C . GLY A 1 100 ? -7.077 -3.390 7.870 1.00 86.56 100 GLY A C 1
ATOM 749 O O . GLY A 1 100 ? -7.068 -4.336 8.660 1.00 86.56 100 GLY A O 1
ATOM 750 N N . CYS A 1 101 ? -6.123 -3.203 6.956 1.00 86.38 101 CYS A N 1
ATOM 751 C CA . CYS A 1 101 ? -5.022 -4.143 6.742 1.00 86.38 101 CYS A CA 1
ATOM 752 C C . CYS A 1 101 ? -3.730 -3.700 7.457 1.00 86.38 101 CYS A C 1
ATOM 754 O O . CYS A 1 101 ? -3.085 -2.747 7.014 1.00 86.38 101 CYS A O 1
ATOM 756 N N . PRO A 1 102 ? -3.280 -4.397 8.524 1.00 81.38 102 PRO A N 1
ATOM 757 C CA . PRO A 1 102 ? -2.072 -4.015 9.265 1.00 81.38 102 PRO A CA 1
ATOM 758 C C . PRO A 1 102 ? -0.784 -4.040 8.432 1.00 81.38 102 PRO A C 1
ATOM 760 O O . PRO A 1 102 ? 0.146 -3.294 8.723 1.00 81.38 102 PRO A O 1
ATOM 763 N N . SER A 1 103 ? -0.721 -4.899 7.415 1.00 82.44 103 SER A N 1
ATOM 764 C CA . SER A 1 103 ? 0.417 -5.041 6.500 1.00 82.44 103 SER A CA 1
ATOM 765 C C . SER A 1 103 ? 0.272 -4.224 5.209 1.00 82.44 103 SER A C 1
ATOM 767 O O . SER A 1 103 ? 1.067 -4.406 4.290 1.00 82.44 103 SER A O 1
ATOM 769 N N . GLY A 1 104 ? -0.736 -3.350 5.119 1.00 83.50 104 GLY A N 1
ATOM 770 C CA . GLY A 1 104 ? -1.098 -2.656 3.884 1.00 83.50 104 GLY A CA 1
ATOM 771 C C . GLY A 1 104 ? -1.875 -3.534 2.897 1.00 83.50 104 GLY A C 1
ATOM 772 O O . GLY A 1 104 ? -2.135 -4.717 3.149 1.00 83.50 104 GLY A O 1
ATOM 773 N N . CYS A 1 105 ? -2.272 -2.934 1.776 1.00 88.62 105 CYS A N 1
ATOM 774 C CA . CYS A 1 105 ? -3.104 -3.583 0.769 1.00 88.62 105 CYS A CA 1
ATOM 775 C C . CYS A 1 105 ? -2.301 -4.498 -0.157 1.00 88.62 105 CYS A C 1
ATOM 777 O O . CYS A 1 105 ? -1.124 -4.261 -0.437 1.00 88.62 105 CYS A O 1
ATOM 779 N N . ALA A 1 106 ? -2.957 -5.542 -0.661 1.00 90.44 106 ALA A N 1
ATOM 780 C CA . ALA A 1 106 ? -2.429 -6.340 -1.755 1.00 90.44 106 ALA A CA 1
ATOM 781 C C . ALA A 1 106 ? -2.261 -5.473 -3.020 1.00 90.44 106 ALA A C 1
ATOM 783 O O . ALA A 1 106 ? -2.975 -4.478 -3.181 1.00 90.44 106 ALA A O 1
ATOM 784 N N . PRO A 1 107 ? -1.345 -5.840 -3.935 1.00 87.81 107 PRO A N 1
ATOM 785 C CA . PRO A 1 107 ? -1.216 -5.169 -5.226 1.00 87.81 107 PRO A CA 1
ATOM 786 C C . PRO A 1 107 ? -2.567 -5.022 -5.945 1.00 87.81 107 PRO A C 1
ATOM 788 O O . PRO A 1 107 ? -3.368 -5.957 -5.956 1.00 87.81 107 PRO A O 1
ATOM 791 N N . GLY A 1 108 ? -2.832 -3.844 -6.517 1.00 87.50 108 GLY A N 1
ATOM 792 C CA . GLY A 1 108 ? -4.116 -3.520 -7.155 1.00 87.50 108 GLY A CA 1
ATOM 793 C C . GLY A 1 108 ? -5.184 -2.949 -6.219 1.00 87.50 108 GLY A C 1
ATOM 794 O O . GLY A 1 108 ? -6.241 -2.521 -6.699 1.00 87.50 108 GLY A O 1
ATOM 795 N N . TYR A 1 109 ? -4.896 -2.892 -4.915 1.00 88.06 109 TYR A N 1
ATOM 796 C CA . TYR A 1 109 ? -5.773 -2.335 -3.891 1.00 88.06 109 TYR A CA 1
ATOM 797 C C . TYR A 1 109 ? -5.090 -1.208 -3.092 1.00 88.06 109 TYR A C 1
ATOM 799 O O . TYR A 1 109 ? -3.870 -1.172 -2.923 1.00 88.06 109 TYR A O 1
ATOM 807 N N . THR A 1 110 ? -5.895 -0.275 -2.595 1.00 83.69 110 THR A N 1
ATOM 808 C CA . THR A 1 110 ? -5.544 0.881 -1.762 1.00 83.69 110 THR A CA 1
ATOM 809 C C . THR A 1 110 ? -6.712 1.207 -0.817 1.00 83.69 110 THR A C 1
ATOM 811 O O . THR A 1 110 ? -7.723 0.507 -0.813 1.00 83.69 110 THR A O 1
ATOM 814 N N . GLY A 1 111 ? -6.595 2.266 -0.017 1.00 81.06 111 GLY A N 1
ATOM 815 C CA . GLY A 1 111 ? -7.599 2.648 0.982 1.00 81.06 111 GLY A CA 1
ATOM 816 C C . GLY A 1 111 ? -7.392 1.971 2.339 1.00 81.06 111 GLY A C 1
ATOM 817 O O . GLY A 1 111 ? -6.527 1.115 2.497 1.00 81.06 111 GLY A O 1
ATOM 818 N N . GLU A 1 112 ? -8.157 2.401 3.346 1.00 79.88 112 GLU A N 1
ATOM 819 C CA . GLU A 1 112 ? -7.970 1.931 4.725 1.00 79.88 112 GLU A CA 1
ATOM 820 C C . GLU A 1 112 ? -8.344 0.452 4.874 1.00 79.88 112 GLU A C 1
ATOM 822 O O . GLU A 1 112 ? -7.611 -0.287 5.523 1.00 79.88 112 GLU A O 1
ATOM 827 N N . ASP A 1 113 ? -9.425 0.018 4.221 1.00 80.69 113 ASP A N 1
ATOM 828 C CA . ASP A 1 113 ? -10.007 -1.328 4.282 1.00 80.69 113 ASP A CA 1
ATOM 829 C C . ASP A 1 113 ? -9.567 -2.266 3.141 1.00 80.69 113 ASP A C 1
ATOM 831 O O . ASP A 1 113 ? -9.933 -3.444 3.110 1.00 80.69 113 ASP A O 1
ATOM 835 N N . CYS A 1 114 ? -8.797 -1.751 2.176 1.00 86.94 114 CYS A N 1
ATOM 836 C CA . CYS A 1 114 ? -8.366 -2.469 0.975 1.00 86.94 114 CYS A CA 1
ATOM 837 C C . CYS A 1 114 ? -9.522 -3.204 0.265 1.00 86.94 114 CYS A C 1
ATOM 839 O O . CYS A 1 114 ? -9.326 -4.293 -0.293 1.00 86.94 114 CYS A O 1
ATOM 841 N N . SER A 1 115 ? -10.745 -2.665 0.331 1.00 82.81 115 SER A N 1
ATOM 842 C CA . SER A 1 115 ? -11.924 -3.368 -0.172 1.00 82.81 115 SER A CA 1
ATOM 843 C C . SER A 1 115 ? -12.033 -3.280 -1.690 1.00 82.81 115 SER A C 1
ATOM 845 O O . SER A 1 115 ? -11.479 -2.399 -2.348 1.00 82.81 115 SER A O 1
ATOM 847 N N . THR A 1 116 ? -12.766 -4.212 -2.294 1.00 74.88 116 THR A N 1
ATOM 848 C CA . THR A 1 116 ? -12.979 -4.216 -3.750 1.00 74.88 116 THR A CA 1
ATOM 849 C C . THR A 1 116 ? -13.853 -3.058 -4.232 1.00 74.88 116 THR A C 1
ATOM 851 O O . THR A 1 116 ? -13.788 -2.713 -5.413 1.00 74.88 116 THR A O 1
ATOM 854 N N . LEU A 1 117 ? -14.663 -2.478 -3.340 1.00 67.75 117 LEU A N 1
ATOM 855 C CA . LEU A 1 117 ? -15.634 -1.429 -3.645 1.00 67.75 117 LEU A CA 1
ATOM 856 C C . LEU A 1 117 ? -14.994 -0.040 -3.709 1.00 67.75 117 LEU A C 1
ATOM 858 O O . LEU A 1 117 ? -15.315 0.738 -4.602 1.00 67.75 117 LEU A O 1
ATOM 862 N N . THR A 1 118 ? -14.083 0.267 -2.788 1.00 67.94 118 THR A N 1
ATOM 863 C CA . THR A 1 118 ? -13.459 1.596 -2.664 1.00 67.94 118 THR A CA 1
ATOM 864 C C . THR A 1 118 ? -11.956 1.572 -2.921 1.00 67.94 118 THR A C 1
ATOM 866 O O . THR A 1 118 ? -11.366 2.616 -3.193 1.00 67.94 118 THR A O 1
ATOM 869 N N . GLY A 1 119 ? -11.338 0.393 -2.859 1.00 67.06 119 GLY A N 1
ATOM 870 C CA . GLY A 1 119 ? -9.893 0.239 -2.839 1.00 67.06 119 GLY A CA 1
ATOM 871 C C . GLY A 1 119 ? -9.245 -0.143 -4.161 1.00 67.06 119 GLY A C 1
ATOM 872 O O . GLY A 1 119 ? -8.027 -0.133 -4.229 1.00 67.06 119 GLY A O 1
ATOM 873 N N . LYS A 1 120 ? -9.970 -0.472 -5.235 1.00 82.56 120 LYS A N 1
ATOM 874 C CA . LYS A 1 120 ? -9.306 -0.772 -6.520 1.00 82.56 120 LYS A CA 1
ATOM 875 C C . LYS A 1 120 ? -8.533 0.439 -7.046 1.00 82.56 120 LYS A C 1
ATOM 877 O O . LYS A 1 120 ? -9.039 1.561 -7.002 1.00 82.56 120 LYS A O 1
ATOM 882 N N . CYS A 1 121 ? -7.349 0.204 -7.616 1.00 87.44 121 CYS A N 1
ATOM 883 C CA . CYS A 1 121 ? -6.581 1.279 -8.242 1.00 87.44 121 CYS A CA 1
ATOM 884 C C . CYS A 1 121 ? -7.393 2.031 -9.299 1.00 87.44 121 CYS A C 1
ATOM 886 O O . CYS A 1 121 ? -8.169 1.444 -10.066 1.00 87.44 121 CYS A O 1
ATOM 888 N N . LYS A 1 122 ? -7.200 3.353 -9.330 1.00 88.88 122 LYS A N 1
ATOM 889 C CA . LYS A 1 122 ? -7.762 4.218 -10.370 1.00 88.88 122 LYS A CA 1
ATOM 890 C C . LYS A 1 122 ? -7.181 3.827 -11.730 1.00 88.88 122 LYS A C 1
ATOM 892 O O . LYS A 1 122 ? -6.089 3.274 -11.800 1.00 88.88 122 LYS A O 1
ATOM 897 N N . ILE A 1 123 ? -7.910 4.140 -12.799 1.00 88.25 123 ILE A N 1
ATOM 898 C CA . ILE A 1 123 ? -7.450 3.912 -14.176 1.00 88.25 123 ILE A CA 1
ATOM 899 C C . ILE A 1 123 ? -6.071 4.557 -14.357 1.00 88.25 123 ILE A C 1
ATOM 901 O O . ILE A 1 123 ? -5.874 5.712 -13.971 1.00 88.25 123 ILE A O 1
ATOM 905 N N . GLY A 1 124 ? -5.129 3.800 -14.920 1.00 89.25 124 GLY A N 1
ATOM 906 C CA . GLY A 1 124 ? -3.754 4.247 -15.144 1.00 89.25 124 GLY A CA 1
ATOM 907 C C . GLY A 1 124 ? -2.806 4.059 -13.955 1.00 89.25 124 GLY A C 1
ATOM 908 O O . GLY A 1 124 ? -1.643 4.432 -14.067 1.00 89.25 124 GLY A O 1
ATOM 909 N N . TRP A 1 125 ? -3.272 3.497 -12.834 1.00 90.88 125 TRP A N 1
ATOM 910 C CA . TRP A 1 125 ? -2.459 3.256 -11.639 1.00 90.88 125 TRP A CA 1
ATOM 911 C C . TRP A 1 125 ? -2.424 1.776 -11.265 1.00 90.88 125 TRP A C 1
ATOM 913 O O . TRP A 1 125 ? -3.432 1.077 -11.379 1.00 90.88 125 TRP A O 1
ATOM 923 N N . PHE A 1 126 ? -1.280 1.316 -10.763 1.00 92.44 126 PHE A N 1
ATOM 924 C CA . PHE A 1 126 ? -1.057 -0.089 -10.442 1.00 92.44 126 PHE A CA 1
ATOM 925 C C . PHE A 1 126 ? -0.093 -0.310 -9.265 1.00 92.44 126 PHE A C 1
ATOM 927 O O . PHE A 1 126 ? 0.538 0.617 -8.740 1.00 92.44 126 PHE A O 1
ATOM 934 N N . GLY A 1 127 ? 0.014 -1.575 -8.854 1.00 85.62 127 GLY A N 1
ATOM 935 C CA . GLY A 1 127 ? 0.935 -2.051 -7.827 1.00 85.62 127 GLY A CA 1
ATOM 936 C C . GLY A 1 127 ? 0.433 -1.840 -6.400 1.00 85.62 127 GLY A C 1
ATOM 937 O O . GLY A 1 127 ? -0.732 -1.523 -6.151 1.00 85.62 127 GLY A O 1
ATOM 938 N N . THR A 1 128 ? 1.317 -2.062 -5.428 1.00 83.56 128 THR A N 1
ATOM 939 C CA . THR A 1 128 ? 0.996 -1.911 -4.002 1.00 83.56 128 THR A CA 1
ATOM 940 C C . THR A 1 128 ? 0.593 -0.474 -3.694 1.00 83.56 128 THR A C 1
ATOM 942 O O . THR A 1 128 ? 1.321 0.461 -4.027 1.00 83.56 128 THR A O 1
ATOM 945 N N . ASN A 1 129 ? -0.566 -0.300 -3.055 1.00 80.94 129 ASN A N 1
ATOM 946 C CA . ASN A 1 129 ? -1.158 1.004 -2.743 1.00 80.94 129 ASN A CA 1
ATOM 947 C C . ASN A 1 129 ? -1.387 1.914 -3.965 1.00 80.94 129 ASN A C 1
ATOM 949 O O . ASN A 1 129 ? -1.599 3.112 -3.784 1.00 80.94 129 ASN A O 1
ATOM 953 N N . CYS A 1 130 ? -1.372 1.368 -5.188 1.00 88.25 130 CYS A N 1
ATOM 954 C CA . CYS A 1 130 ? -1.553 2.127 -6.426 1.00 88.25 130 CYS A CA 1
ATOM 955 C C . CYS A 1 130 ? -0.546 3.275 -6.575 1.00 88.25 130 CYS A C 1
ATOM 957 O O . CYS A 1 130 ? -0.924 4.384 -6.936 1.00 88.25 130 CYS A O 1
ATOM 959 N N . GLN A 1 131 ? 0.719 3.033 -6.226 1.00 87.94 131 GLN A N 1
ATOM 960 C CA . GLN A 1 131 ? 1.758 4.068 -6.219 1.00 87.94 131 GLN A CA 1
ATOM 961 C C . GLN A 1 131 ? 2.445 4.275 -7.576 1.00 87.94 131 GLN A C 1
ATOM 963 O O . GLN A 1 131 ? 3.204 5.229 -7.729 1.00 87.94 131 GLN A O 1
ATOM 968 N N . TYR A 1 132 ? 2.208 3.390 -8.547 1.00 87.31 132 TYR A N 1
ATOM 969 C CA . TYR A 1 132 ? 2.840 3.454 -9.861 1.00 87.31 132 TYR A CA 1
ATOM 970 C C . TYR A 1 132 ? 1.829 3.833 -10.932 1.00 87.31 132 TYR A C 1
ATOM 972 O O . TYR A 1 132 ? 0.705 3.334 -10.925 1.00 87.31 132 TYR A O 1
ATOM 980 N N . GLN A 1 133 ? 2.247 4.693 -11.856 1.00 91.00 133 GLN A N 1
ATOM 981 C CA . GLN A 1 133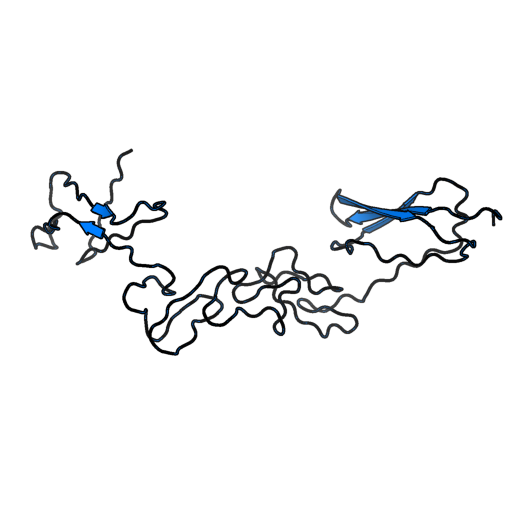 ? 1.453 5.098 -13.007 1.00 91.00 133 GLN A CA 1
ATOM 982 C C . GLN A 1 133 ? 1.950 4.370 -14.262 1.00 91.00 133 GLN A C 1
ATOM 984 O O . GLN A 1 133 ? 3.156 4.212 -14.449 1.00 91.00 133 GLN A O 1
ATOM 989 N N . CYS A 1 134 ? 1.025 3.906 -15.099 1.00 92.19 134 CYS A N 1
ATOM 990 C CA . CYS A 1 134 ? 1.314 3.231 -16.363 1.00 92.19 134 CYS A CA 1
ATOM 991 C C . CYS A 1 134 ? 0.953 4.133 -17.554 1.00 92.19 134 CYS A C 1
ATOM 993 O O . CYS A 1 134 ? -0.024 4.885 -17.510 1.00 92.19 134 CYS A O 1
ATOM 995 N N . HIS A 1 135 ? 1.721 4.027 -18.640 1.00 91.56 135 HIS A N 1
ATOM 996 C CA . HIS A 1 135 ? 1.528 4.806 -19.869 1.00 91.56 135 HIS A CA 1
ATOM 997 C C . HIS A 1 135 ? 1.416 3.890 -21.100 1.00 91.56 135 HIS A C 1
ATOM 999 O O . HIS A 1 135 ? 2.211 3.959 -22.044 1.00 91.56 135 HIS A O 1
ATOM 1005 N N . CYS A 1 136 ? 0.427 2.990 -21.071 1.00 91.69 136 CYS A N 1
ATOM 1006 C CA . CYS A 1 136 ? 0.134 2.076 -22.178 1.00 91.69 136 CYS A CA 1
ATOM 1007 C C . CYS A 1 136 ? -0.276 2.832 -23.445 1.00 91.69 136 CYS A C 1
ATOM 1009 O O . CYS A 1 136 ? -1.033 3.794 -23.370 1.00 91.69 136 CYS A O 1
ATOM 1011 N N . ALA A 1 137 ? 0.157 2.361 -24.614 1.00 89.38 137 ALA A N 1
ATOM 1012 C CA . ALA A 1 137 ? -0.303 2.886 -25.894 1.00 89.38 137 ALA A CA 1
ATOM 1013 C C . ALA A 1 137 ? -1.788 2.568 -26.142 1.00 89.38 137 ALA A C 1
ATOM 1015 O O . ALA A 1 137 ? -2.266 1.471 -25.855 1.00 89.38 137 ALA A O 1
ATOM 1016 N N . GLY A 1 138 ? -2.511 3.499 -26.765 1.00 78.69 138 GLY A N 1
ATOM 1017 C CA . GLY A 1 138 ? -3.932 3.329 -27.086 1.00 78.69 138 GLY A CA 1
ATOM 1018 C C . GLY A 1 138 ? -4.848 3.548 -25.876 1.00 78.69 138 GLY A C 1
ATOM 1019 O O . GLY A 1 138 ? -4.424 4.039 -24.839 1.00 78.69 138 GLY A O 1
ATOM 1020 N N . SER A 1 139 ? -6.135 3.217 -26.002 1.00 68.25 139 SER A N 1
ATOM 1021 C CA . SER A 1 139 ? -7.143 3.445 -24.950 1.00 68.25 139 SER A CA 1
ATOM 1022 C C . SER A 1 139 ? -7.335 2.238 -24.018 1.00 68.25 139 SER A C 1
ATOM 1024 O O . SER A 1 139 ? -8.453 1.979 -23.573 1.00 68.25 139 SER A O 1
ATOM 1026 N N . VAL A 1 140 ? -6.279 1.452 -23.784 1.00 72.88 140 VAL A N 1
ATOM 1027 C CA . VAL A 1 140 ? -6.326 0.225 -22.970 1.00 72.88 140 VAL A CA 1
ATOM 1028 C C . VAL A 1 140 ? -5.855 0.522 -21.545 1.00 72.88 140 VAL A C 1
ATOM 1030 O O . VAL A 1 140 ? -4.804 1.125 -21.349 1.00 72.88 140 VAL A O 1
ATOM 1033 N N . GLU A 1 141 ? -6.638 0.098 -20.551 1.00 85.62 141 GLU A N 1
ATOM 1034 C CA . GLU A 1 141 ? -6.269 0.178 -19.132 1.00 85.62 141 GLU A CA 1
ATOM 1035 C C . GLU A 1 141 ? -5.180 -0.861 -18.816 1.00 85.62 141 GLU A C 1
ATOM 1037 O O . GLU A 1 141 ? -5.312 -2.022 -19.206 1.00 85.62 141 GLU A O 1
ATOM 1042 N N . CYS A 1 142 ? -4.110 -0.454 -18.119 1.00 91.12 142 CYS A N 1
ATOM 1043 C CA . CYS A 1 142 ? -3.122 -1.410 -17.620 1.00 91.12 142 CYS A CA 1
ATOM 1044 C C . CYS A 1 142 ? -3.711 -2.308 -16.535 1.00 91.12 142 CYS A C 1
ATOM 1046 O O . CYS A 1 142 ? -4.630 -1.920 -15.806 1.00 91.12 142 CYS A O 1
ATOM 1048 N N . ASP A 1 143 ? -3.134 -3.495 -16.384 1.00 91.75 143 ASP A N 1
ATOM 1049 C CA . ASP A 1 143 ? -3.462 -4.356 -15.257 1.00 91.75 143 ASP A CA 1
ATOM 1050 C C . ASP A 1 143 ? -3.159 -3.645 -13.920 1.00 91.75 143 ASP A C 1
ATOM 1052 O O . ASP A 1 143 ? -2.101 -3.052 -13.724 1.00 91.75 143 ASP A O 1
ATOM 1056 N N . LYS A 1 144 ? -4.100 -3.678 -12.972 1.00 90.44 144 LYS A N 1
ATOM 1057 C CA . LYS A 1 144 ? -3.981 -2.929 -11.704 1.00 90.44 144 LYS A CA 1
ATOM 1058 C C . LYS A 1 144 ? -2.970 -3.552 -10.740 1.00 90.44 144 LYS A C 1
ATOM 1060 O O . LYS A 1 144 ? -2.514 -2.883 -9.813 1.00 90.44 144 LYS A O 1
ATOM 1065 N N . VAL A 1 145 ? -2.642 -4.827 -10.916 1.00 90.19 145 VAL A N 1
ATOM 1066 C CA . VAL A 1 145 ? -1.710 -5.582 -10.078 1.00 90.19 145 VAL A CA 1
ATOM 1067 C C . VAL A 1 145 ? -0.284 -5.341 -10.548 1.00 90.19 145 VAL A C 1
ATOM 1069 O O . VAL A 1 145 ? 0.537 -4.879 -9.753 1.00 90.19 145 VAL A O 1
ATOM 1072 N N . ASP A 1 146 ? 0.005 -5.621 -11.818 1.00 89.75 146 ASP A N 1
ATOM 1073 C CA . ASP A 1 146 ? 1.373 -5.608 -12.351 1.00 89.75 146 ASP A CA 1
ATOM 1074 C C . ASP A 1 146 ? 1.665 -4.485 -13.356 1.00 89.75 146 ASP A C 1
ATOM 1076 O O . ASP A 1 146 ? 2.828 -4.257 -13.693 1.00 89.75 146 ASP A O 1
ATOM 1080 N N . GLY A 1 147 ? 0.643 -3.739 -13.777 1.00 90.88 147 GLY A N 1
ATOM 1081 C CA . GLY A 1 147 ? 0.774 -2.610 -14.693 1.00 90.88 147 GLY A CA 1
ATOM 1082 C C . GLY A 1 147 ? 0.955 -3.004 -16.155 1.00 90.88 147 GLY A C 1
ATOM 1083 O O . GLY A 1 147 ? 1.214 -2.129 -16.979 1.00 90.88 147 GLY A O 1
ATOM 1084 N N . SER A 1 148 ? 0.836 -4.287 -16.500 1.00 91.94 148 SER A N 1
ATOM 1085 C CA . SER A 1 148 ? 1.083 -4.771 -17.857 1.00 91.94 148 SER A CA 1
ATOM 1086 C C . SER A 1 148 ? 0.173 -4.111 -18.901 1.00 91.94 148 SER A C 1
ATOM 1088 O O . SER A 1 148 ? -1.020 -3.881 -18.690 1.00 91.94 148 SER A O 1
ATOM 1090 N N . CYS A 1 149 ? 0.770 -3.808 -20.057 1.00 91.19 149 CYS A N 1
ATOM 1091 C CA . CYS A 1 149 ? 0.118 -3.157 -21.192 1.00 91.19 149 CYS A CA 1
ATOM 1092 C C . CYS A 1 149 ? 0.067 -4.108 -22.394 1.00 91.19 149 CYS A C 1
ATOM 1094 O O . CYS A 1 149 ? 1.092 -4.363 -23.029 1.00 91.19 149 CYS A O 1
ATOM 1096 N N . SER A 1 150 ? -1.121 -4.596 -22.767 1.00 88.38 150 SER A N 1
ATOM 1097 C CA . SER A 1 150 ? -1.277 -5.513 -23.912 1.00 88.38 150 SER A CA 1
ATOM 1098 C C . SER A 1 150 ? -0.941 -4.873 -25.266 1.00 88.38 150 SER A C 1
ATOM 1100 O O . SER A 1 150 ? -0.607 -5.567 -26.220 1.00 88.38 150 SER A O 1
ATOM 1102 N N . SER A 1 151 ? -1.045 -3.549 -25.357 1.00 88.88 151 SER A N 1
ATOM 1103 C CA . SER A 1 151 ? -0.773 -2.734 -26.546 1.00 88.88 151 SER A CA 1
ATOM 1104 C C . SER A 1 151 ? 0.653 -2.170 -26.598 1.00 88.88 151 SER A C 1
ATOM 1106 O O . SER A 1 151 ? 0.992 -1.464 -27.547 1.00 88.88 151 SER A O 1
ATOM 1108 N N . GLY A 1 152 ? 1.497 -2.466 -25.605 1.00 89.00 152 GLY A N 1
ATOM 1109 C CA . GLY A 1 152 ? 2.809 -1.834 -25.451 1.00 89.00 152 GLY A CA 1
ATOM 1110 C C . GLY A 1 152 ? 2.725 -0.406 -24.895 1.00 89.00 152 GLY A C 1
ATOM 1111 O O . GLY A 1 152 ? 1.693 0.005 -24.366 1.00 89.00 152 GLY A O 1
ATOM 1112 N N . CYS A 1 153 ? 3.824 0.344 -24.980 1.00 90.38 153 CYS A N 1
ATOM 1113 C CA . CYS A 1 153 ? 3.962 1.672 -24.371 1.00 90.38 153 CYS A CA 1
ATOM 1114 C C . CYS A 1 153 ? 3.753 2.808 -25.371 1.00 90.38 153 CYS A C 1
ATOM 1116 O O . CYS A 1 153 ? 4.074 2.657 -26.553 1.00 90.38 153 CYS A O 1
ATOM 1118 N N . HIS A 1 154 ? 3.256 3.955 -24.891 1.00 89.00 154 HIS A N 1
ATOM 1119 C CA . HIS A 1 154 ? 3.300 5.202 -25.660 1.00 89.00 154 HIS A CA 1
ATOM 1120 C C . HIS A 1 154 ? 4.736 5.541 -26.087 1.00 89.00 154 HIS A C 1
ATOM 1122 O O . HIS A 1 154 ? 5.703 5.065 -25.485 1.00 89.00 154 HIS A O 1
ATOM 1128 N N . SER A 1 155 ? 4.878 6.383 -27.121 1.00 83.44 155 SER A N 1
ATOM 1129 C CA . SER A 1 155 ? 6.185 6.953 -27.451 1.00 83.44 155 SER A CA 1
ATOM 1130 C C . SER A 1 155 ? 6.765 7.600 -26.198 1.00 83.44 155 SER A C 1
ATOM 1132 O O . SER A 1 155 ? 6.034 8.223 -25.432 1.00 83.44 155 SER A O 1
ATOM 1134 N N . ASP A 1 156 ? 8.056 7.386 -25.983 1.00 83.94 156 ASP A N 1
ATOM 1135 C CA . ASP A 1 156 ? 8.803 7.887 -24.828 1.00 83.94 156 ASP A CA 1
ATOM 1136 C C . ASP A 1 156 ? 8.533 7.160 -23.507 1.00 83.94 156 ASP A C 1
ATOM 1138 O O . ASP A 1 156 ? 9.224 7.420 -22.542 1.00 83.94 156 ASP A O 1
ATOM 1142 N N . TRP A 1 157 ? 7.665 6.148 -23.452 1.00 86.38 157 TRP A N 1
ATOM 1143 C CA . TRP A 1 157 ? 7.505 5.321 -22.251 1.00 86.38 157 TRP A CA 1
ATOM 1144 C C . TRP A 1 157 ? 8.073 3.919 -22.446 1.00 86.38 157 TRP A C 1
ATOM 1146 O O . TRP A 1 157 ? 8.028 3.346 -23.536 1.00 86.38 157 TRP A O 1
ATOM 1156 N N . PHE A 1 158 ? 8.627 3.335 -21.384 1.00 82.69 158 PHE A N 1
ATOM 1157 C CA . PHE A 1 158 ? 9.169 1.979 -21.418 1.00 82.69 158 PHE A CA 1
ATOM 1158 C C . PHE A 1 158 ? 9.120 1.278 -20.055 1.00 82.69 158 PHE A C 1
ATOM 1160 O O . PHE A 1 158 ? 8.729 1.848 -19.039 1.00 82.69 158 PHE A O 1
ATOM 1167 N N . GLY A 1 159 ? 9.520 0.005 -20.052 1.00 79.88 159 GLY A N 1
ATOM 1168 C CA . GLY A 1 159 ? 9.410 -0.889 -18.900 1.00 79.88 159 GLY A CA 1
ATOM 1169 C C . GLY A 1 159 ? 8.250 -1.877 -19.054 1.00 79.88 159 GLY A C 1
ATOM 1170 O O . GLY A 1 159 ? 7.434 -1.723 -19.961 1.00 79.88 159 GLY A O 1
ATOM 1171 N N . PRO A 1 160 ? 8.180 -2.908 -18.196 1.00 80.94 160 PRO A N 1
ATOM 1172 C CA . PRO A 1 160 ? 7.136 -3.935 -18.269 1.00 80.94 160 PRO A CA 1
ATOM 1173 C C . PRO A 1 160 ? 5.714 -3.378 -18.089 1.00 80.94 160 PRO A C 1
ATOM 1175 O O . PRO A 1 160 ? 4.769 -3.969 -18.602 1.00 80.94 160 PRO A O 1
ATOM 1178 N N . ALA A 1 161 ? 5.578 -2.232 -17.417 1.00 87.75 161 ALA A N 1
ATOM 1179 C CA . ALA A 1 161 ? 4.314 -1.544 -17.175 1.00 87.75 161 ALA A CA 1
ATOM 1180 C C . ALA A 1 161 ? 4.264 -0.134 -17.791 1.00 87.75 161 ALA A C 1
ATOM 1182 O O . ALA A 1 161 ? 3.422 0.685 -17.424 1.00 87.75 161 ALA A O 1
ATOM 1183 N N . CYS A 1 162 ? 5.196 0.186 -18.700 1.00 89.88 162 CYS A N 1
ATOM 1184 C CA . CYS A 1 162 ? 5.310 1.519 -19.300 1.00 89.88 162 CYS A CA 1
ATOM 1185 C C . CYS A 1 162 ? 5.371 2.638 -18.249 1.00 89.88 162 CYS A C 1
ATOM 1187 O O . CYS A 1 162 ? 4.779 3.698 -18.423 1.00 89.88 162 CYS A O 1
ATOM 1189 N N . GLN A 1 163 ? 6.032 2.362 -17.125 1.00 86.94 163 GLN A N 1
ATOM 1190 C CA . GLN A 1 163 ? 6.057 3.224 -15.946 1.00 86.94 163 GLN A CA 1
ATOM 1191 C C . GLN A 1 163 ? 7.228 4.213 -15.944 1.00 86.94 163 GLN A C 1
ATOM 1193 O O . GLN A 1 163 ? 7.372 5.010 -15.018 1.00 86.94 163 GLN A O 1
ATOM 1198 N N . TYR A 1 164 ? 8.104 4.120 -16.943 1.00 82.94 164 TYR A N 1
ATOM 1199 C CA . TYR A 1 164 ? 9.322 4.905 -17.025 1.00 82.94 164 TYR A CA 1
ATOM 1200 C C . TYR A 1 164 ? 9.322 5.794 -18.256 1.00 82.94 164 TYR A C 1
ATOM 1202 O O . TYR A 1 164 ? 9.200 5.295 -19.374 1.00 82.94 164 TYR A O 1
ATOM 1210 N N . ASP A 1 165 ? 9.509 7.088 -18.026 1.00 82.50 165 ASP A N 1
ATOM 1211 C CA . ASP A 1 165 ? 9.681 8.077 -19.080 1.00 82.50 165 ASP A CA 1
ATOM 1212 C C . ASP A 1 165 ? 11.110 8.017 -19.636 1.00 82.50 165 ASP A C 1
ATOM 1214 O O . ASP A 1 165 ? 12.102 7.888 -18.906 1.00 82.50 165 ASP A O 1
ATOM 1218 N N . ARG A 1 166 ? 11.224 8.092 -20.953 1.00 73.25 166 ARG A N 1
ATOM 1219 C CA . ARG A 1 166 ? 12.468 8.138 -21.698 1.00 73.25 166 ARG A CA 1
ATOM 1220 C C . ARG A 1 166 ? 12.929 9.580 -21.695 1.00 73.25 166 ARG A C 1
ATOM 1222 O O . ARG A 1 166 ? 12.663 10.354 -22.607 1.00 73.25 166 ARG A O 1
ATOM 1229 N N . MET A 1 167 ? 13.665 9.906 -20.647 1.00 73.06 167 MET A N 1
ATOM 1230 C CA . MET A 1 167 ? 14.240 11.230 -20.477 1.00 73.06 167 MET A CA 1
ATOM 1231 C C . MET A 1 167 ? 15.156 11.551 -21.662 1.00 73.06 167 MET A C 1
ATOM 1233 O O . MET A 1 167 ? 15.956 10.710 -22.080 1.00 73.06 167 MET A O 1
ATOM 1237 N N . GLY A 1 168 ? 14.995 12.751 -22.222 1.00 68.81 168 GLY A N 1
ATOM 1238 C CA . GLY A 1 168 ? 15.811 13.238 -23.329 1.00 68.81 168 GLY A CA 1
ATOM 1239 C C . GLY A 1 168 ? 17.291 13.234 -22.953 1.00 68.81 168 GLY A C 1
ATOM 1240 O O . GLY A 1 168 ? 17.686 13.720 -21.887 1.00 68.81 168 GLY A O 1
ATOM 1241 N N . PHE A 1 169 ? 18.107 12.619 -23.805 1.00 72.25 169 PHE A N 1
ATOM 1242 C CA . PHE A 1 169 ? 19.552 12.628 -23.663 1.00 72.25 169 PHE A CA 1
ATOM 1243 C C . PHE A 1 169 ? 20.215 12.684 -25.032 1.00 72.25 169 PHE A C 1
ATOM 1245 O O . PHE A 1 169 ? 19.757 12.060 -25.995 1.00 72.25 169 PHE A O 1
ATOM 1252 N N . SER A 1 170 ? 21.351 13.369 -25.086 1.00 71.56 170 SER A N 1
ATOM 1253 C CA . SER A 1 170 ? 22.298 13.256 -26.184 1.00 71.56 170 SER A CA 1
ATOM 1254 C C . SER A 1 170 ? 23.468 12.407 -25.712 1.00 71.56 170 SER A C 1
ATOM 1256 O O . SER A 1 170 ? 24.168 12.756 -24.760 1.00 71.56 170 SER A O 1
ATOM 1258 N N . ALA A 1 171 ? 23.682 11.270 -26.365 1.00 67.94 171 ALA A N 1
ATOM 1259 C CA . ALA A 1 171 ? 24.932 10.539 -26.231 1.00 67.94 171 ALA A CA 1
ATOM 1260 C C . ALA A 1 171 ? 25.917 11.066 -27.276 1.00 67.94 171 ALA A C 1
ATOM 1262 O O . ALA A 1 171 ? 25.514 11.390 -28.399 1.00 67.94 171 ALA A O 1
ATOM 1263 N N . ASP A 1 172 ? 27.203 11.100 -26.930 1.00 64.69 172 ASP A N 1
ATOM 1264 C CA . ASP A 1 172 ? 28.242 11.174 -27.956 1.00 64.69 172 ASP A CA 1
ATOM 1265 C C . ASP A 1 172 ? 28.032 10.038 -28.964 1.00 64.69 172 ASP A C 1
ATOM 1267 O O . ASP A 1 172 ? 27.404 9.027 -28.632 1.00 64.69 172 ASP A O 1
ATOM 1271 N N . LYS A 1 173 ? 28.525 10.207 -30.201 1.00 64.06 173 LYS A N 1
ATOM 1272 C CA . LYS A 1 173 ? 28.400 9.212 -31.278 1.00 64.06 173 LYS A CA 1
ATOM 1273 C C . LYS A 1 173 ? 28.627 7.819 -30.689 1.00 64.06 173 LYS A C 1
ATOM 1275 O O . LYS A 1 173 ? 29.752 7.491 -30.321 1.00 64.06 173 LYS A O 1
ATOM 1280 N N . LEU A 1 174 ? 27.544 7.044 -30.567 1.00 60.72 174 LEU A N 1
ATOM 1281 C CA . LEU A 1 174 ? 27.568 5.692 -30.022 1.00 60.72 174 LEU A CA 1
ATOM 1282 C C . LEU A 1 174 ? 28.330 4.833 -31.029 1.00 60.72 174 LEU A C 1
ATOM 1284 O O . LEU A 1 174 ? 27.749 4.222 -31.925 1.00 60.72 174 LEU A O 1
ATOM 1288 N N . GLU A 1 175 ? 29.657 4.878 -30.959 1.00 57.00 175 GLU A N 1
ATOM 1289 C CA . GLU A 1 175 ? 30.505 3.975 -31.705 1.00 57.00 175 GLU A CA 1
ATOM 1290 C C . GLU A 1 175 ? 30.233 2.589 -31.149 1.00 57.00 175 GLU A C 1
ATOM 1292 O O . GLU A 1 175 ? 30.518 2.301 -29.988 1.00 57.00 175 GLU A O 1
ATOM 1297 N N . TRP A 1 176 ? 29.603 1.763 -31.977 1.00 53.84 176 TRP A N 1
ATOM 1298 C CA . TRP A 1 176 ? 29.293 0.378 -31.684 1.00 53.84 176 TRP A CA 1
ATOM 1299 C C . TRP A 1 176 ? 30.526 -0.281 -31.051 1.00 53.84 176 TRP A C 1
ATOM 1301 O O . TRP A 1 176 ? 31.583 -0.360 -31.675 1.00 53.84 176 TRP A O 1
ATOM 1311 N N . LEU A 1 177 ? 30.403 -0.735 -29.800 1.00 54.56 177 LEU A N 1
ATOM 1312 C CA . LEU A 1 177 ? 31.452 -1.468 -29.076 1.00 54.56 177 LEU A CA 1
ATOM 1313 C C . LEU A 1 177 ? 31.566 -2.918 -29.577 1.00 54.56 177 LEU A C 1
ATOM 1315 O O . LEU A 1 177 ? 31.783 -3.841 -28.799 1.00 54.56 177 LEU A O 1
ATOM 1319 N N . THR A 1 178 ? 31.357 -3.127 -30.874 1.00 54.59 178 THR A N 1
ATOM 1320 C CA . THR A 1 178 ? 31.332 -4.435 -31.520 1.00 54.59 178 THR A CA 1
ATOM 1321 C C . THR A 1 178 ? 32.453 -4.496 -32.547 1.00 54.59 178 THR A C 1
ATOM 1323 O O . THR A 1 178 ? 32.674 -3.552 -33.305 1.00 54.59 178 THR A O 1
ATOM 1326 N N . ASP A 1 179 ? 33.171 -5.612 -32.571 1.00 56.09 179 ASP A N 1
ATOM 1327 C CA . ASP A 1 17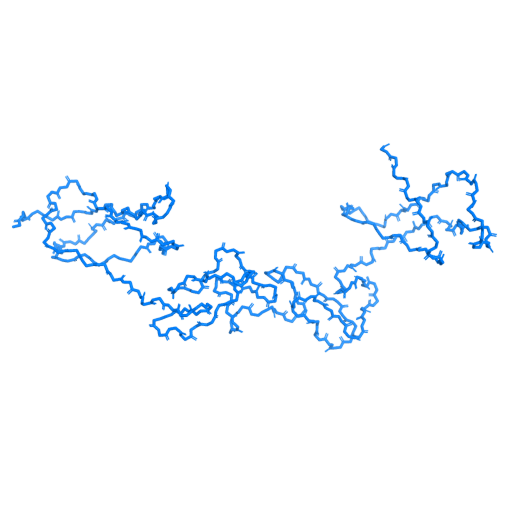9 ? 34.032 -6.010 -33.689 1.00 56.09 179 ASP A CA 1
ATOM 1328 C C . ASP A 1 179 ? 33.218 -6.660 -34.826 1.00 56.09 179 ASP A C 1
ATOM 1330 O O . ASP A 1 179 ? 33.788 -7.074 -35.832 1.00 56.09 179 ASP A O 1
ATOM 1334 N N . SER A 1 180 ? 31.882 -6.692 -34.699 1.00 56.53 180 SER A N 1
ATOM 1335 C CA . SER A 1 180 ? 30.947 -7.394 -35.585 1.00 56.53 180 SER A CA 1
ATOM 1336 C C . SER A 1 180 ? 31.186 -8.907 -35.640 1.00 56.53 180 SER A C 1
ATOM 1338 O O . SER A 1 180 ? 30.853 -9.536 -36.645 1.00 56.53 180 SER A O 1
ATOM 1340 N N . ASN A 1 181 ? 31.773 -9.485 -34.585 1.00 58.16 181 ASN A N 1
ATOM 1341 C CA . ASN A 1 181 ? 32.017 -10.913 -34.466 1.00 58.16 181 ASN A CA 1
ATOM 1342 C C . ASN A 1 181 ? 31.515 -11.456 -33.119 1.00 58.16 181 ASN A C 1
ATOM 1344 O O . ASN A 1 181 ? 32.174 -11.331 -32.090 1.00 58.16 181 ASN A O 1
ATOM 1348 N N . ASP A 1 182 ? 30.376 -12.143 -33.147 1.00 58.69 182 ASP A N 1
ATOM 1349 C CA . ASP A 1 182 ? 29.733 -12.703 -31.951 1.00 58.69 182 ASP A CA 1
ATOM 1350 C C . ASP A 1 182 ? 30.501 -13.894 -31.336 1.00 58.69 182 ASP A C 1
ATOM 1352 O O . ASP A 1 182 ? 30.137 -14.392 -30.269 1.00 58.69 182 ASP A O 1
ATOM 1356 N N . GLU A 1 183 ? 31.577 -14.356 -31.987 1.00 59.50 183 GLU A N 1
ATOM 1357 C CA . GLU A 1 183 ? 32.448 -15.435 -31.507 1.00 59.50 183 GLU A CA 1
ATOM 1358 C C . GLU A 1 183 ? 33.703 -14.928 -30.770 1.00 59.50 183 GLU A C 1
ATOM 1360 O O . GLU A 1 183 ? 34.407 -15.728 -30.145 1.00 59.50 183 GLU A O 1
ATOM 1365 N N . SER A 1 184 ? 33.999 -13.620 -30.800 1.00 58.53 184 SER A N 1
ATOM 1366 C CA . SER A 1 184 ? 35.121 -13.027 -30.059 1.00 58.53 184 SER A CA 1
ATOM 1367 C C . SER A 1 184 ? 34.663 -12.103 -28.933 1.00 58.53 184 SER A C 1
ATOM 1369 O O . SER A 1 184 ? 33.952 -11.125 -29.124 1.00 58.53 184 SER A O 1
ATOM 1371 N N . CYS A 1 185 ? 35.171 -12.346 -27.723 1.00 56.25 185 CYS A N 1
ATOM 1372 C CA . CYS A 1 185 ? 35.229 -11.289 -26.721 1.00 56.25 185 CYS A CA 1
ATOM 1373 C C . CYS A 1 185 ? 36.324 -10.317 -27.164 1.00 56.25 185 CYS A C 1
ATOM 1375 O O . CYS A 1 185 ? 37.503 -10.678 -27.132 1.00 56.25 185 CYS A O 1
ATOM 1377 N N . ASN A 1 186 ? 35.955 -9.099 -27.567 1.00 55.56 186 ASN A N 1
ATOM 1378 C CA . ASN A 1 186 ? 36.921 -8.019 -27.745 1.00 55.56 186 ASN A CA 1
ATOM 1379 C C . ASN A 1 186 ? 37.862 -7.994 -26.527 1.00 55.56 186 ASN A C 1
ATOM 1381 O O . ASN A 1 186 ? 37.417 -7.746 -25.407 1.00 55.56 186 ASN A O 1
ATOM 1385 N N . ALA A 1 187 ? 39.167 -8.205 -26.726 1.00 56.56 187 ALA A N 1
ATOM 1386 C CA . ALA A 1 187 ? 40.189 -8.027 -25.683 1.00 56.56 187 ALA A CA 1
ATOM 1387 C C . ALA A 1 187 ? 40.421 -6.526 -25.366 1.00 56.56 187 ALA A C 1
ATOM 1389 O O . ALA A 1 187 ? 41.531 -6.091 -25.071 1.00 56.56 187 ALA A O 1
ATOM 1390 N N . GLY A 1 188 ? 39.373 -5.716 -25.530 1.00 53.84 188 GLY A N 1
ATOM 1391 C CA . GLY A 1 188 ? 39.427 -4.302 -25.852 1.00 53.84 188 GLY A CA 1
ATOM 1392 C C . GLY A 1 188 ? 39.439 -3.395 -24.633 1.00 53.84 188 GLY A C 1
ATOM 1393 O O . GLY A 1 188 ? 38.758 -3.618 -23.637 1.00 53.84 188 GLY A O 1
ATOM 1394 N N . THR A 1 189 ? 40.226 -2.338 -24.771 1.00 57.88 189 THR A N 1
ATOM 1395 C CA . THR A 1 189 ? 40.337 -1.182 -23.888 1.00 57.88 189 THR A CA 1
ATOM 1396 C C . THR A 1 189 ? 38.979 -0.651 -23.418 1.00 57.88 189 THR A C 1
ATOM 1398 O O . THR A 1 189 ? 38.034 -0.550 -24.199 1.00 57.88 189 THR A O 1
ATOM 1401 N N . SER A 1 190 ? 38.901 -0.257 -22.140 1.00 58.62 190 SER A N 1
ATOM 1402 C CA . SER A 1 190 ? 37.737 0.448 -21.588 1.00 58.62 190 SER A CA 1
ATOM 1403 C C . SER A 1 190 ? 37.396 1.654 -22.468 1.00 58.62 190 SER A C 1
ATOM 1405 O O . SER A 1 190 ? 38.257 2.502 -22.722 1.00 58.62 190 SER A O 1
ATOM 1407 N N . LYS A 1 191 ? 36.157 1.710 -22.963 1.00 65.31 191 LYS A N 1
ATOM 1408 C CA . LYS A 1 191 ? 35.627 2.866 -23.685 1.00 65.31 191 LYS A CA 1
ATOM 1409 C C . LYS A 1 191 ? 34.603 3.569 -22.808 1.00 65.31 191 LYS A C 1
ATOM 1411 O O . LYS A 1 191 ? 33.646 2.954 -22.344 1.00 65.31 191 LYS A O 1
ATOM 1416 N N . THR A 1 192 ? 34.787 4.869 -22.630 1.00 68.06 192 THR A N 1
ATOM 1417 C CA . THR A 1 192 ? 33.828 5.717 -21.924 1.00 68.06 192 THR A CA 1
ATOM 1418 C C . THR A 1 192 ? 32.764 6.194 -22.902 1.00 68.06 192 THR A C 1
ATOM 1420 O O . THR A 1 192 ? 33.087 6.814 -23.913 1.00 68.06 192 THR A O 1
ATOM 1423 N N . VAL A 1 193 ? 31.497 5.928 -22.588 1.00 70.94 193 VAL A N 1
ATOM 1424 C CA . VAL A 1 193 ? 30.353 6.551 -23.260 1.00 70.94 193 VAL A CA 1
ATOM 1425 C C . VAL A 1 193 ? 29.876 7.689 -22.371 1.00 70.94 193 VAL A C 1
ATOM 1427 O O . VAL A 1 193 ? 29.374 7.443 -21.275 1.00 70.94 193 VAL A O 1
ATOM 1430 N N . ALA A 1 194 ? 30.052 8.928 -22.824 1.00 73.75 194 ALA A N 1
ATOM 1431 C CA . ALA A 1 194 ? 29.488 10.078 -22.137 1.00 73.75 194 ALA A CA 1
ATOM 1432 C C . ALA A 1 194 ? 28.039 10.284 -22.595 1.00 73.75 194 ALA A C 1
ATOM 1434 O O . ALA A 1 194 ? 27.729 10.296 -23.790 1.00 73.75 194 ALA A O 1
ATOM 1435 N N . VAL A 1 195 ? 27.145 10.432 -21.620 1.00 76.50 195 VAL A N 1
ATOM 1436 C CA . VAL A 1 195 ? 25.736 10.755 -21.842 1.00 76.50 195 VAL A CA 1
ATOM 1437 C C . VAL A 1 195 ? 25.470 12.101 -21.194 1.00 76.50 195 VAL A C 1
ATOM 1439 O O . VAL A 1 195 ? 25.687 12.263 -19.993 1.00 76.50 195 VAL A O 1
ATOM 1442 N N . THR A 1 196 ? 24.998 13.060 -21.985 1.00 79.06 196 THR A N 1
ATOM 1443 C CA . THR A 1 196 ? 24.572 14.367 -21.486 1.00 79.06 196 THR A CA 1
ATOM 1444 C C . THR A 1 196 ? 23.055 14.374 -21.402 1.00 79.06 196 THR A C 1
ATOM 1446 O O . THR A 1 196 ? 22.368 14.151 -22.400 1.00 79.06 196 THR A O 1
ATOM 1449 N N . LEU A 1 197 ? 22.536 14.588 -20.196 1.00 79.81 197 LEU A N 1
ATOM 1450 C CA . LEU A 1 197 ? 21.102 14.697 -19.948 1.00 79.81 197 LEU A CA 1
ATOM 1451 C C . LEU A 1 197 ? 20.642 16.119 -20.267 1.00 79.81 197 LEU A C 1
ATOM 1453 O O . LEU A 1 197 ? 21.302 17.079 -19.866 1.00 79.81 197 LEU A O 1
ATOM 1457 N N . ASP A 1 198 ? 19.493 16.252 -20.929 1.00 80.44 198 ASP A N 1
ATOM 1458 C CA . ASP A 1 198 ? 18.941 17.565 -21.293 1.00 80.44 198 ASP A CA 1
ATOM 1459 C C . ASP A 1 198 ? 18.516 18.375 -20.051 1.00 80.44 198 ASP A C 1
ATOM 1461 O O . ASP A 1 198 ? 18.463 19.605 -20.072 1.00 80.44 198 ASP A O 1
ATOM 1465 N N . THR A 1 199 ? 18.237 17.685 -18.940 1.00 77.75 199 THR A N 1
ATOM 1466 C CA . THR A 1 199 ? 17.852 18.274 -17.651 1.00 77.75 199 THR A CA 1
ATOM 1467 C C . THR A 1 199 ? 18.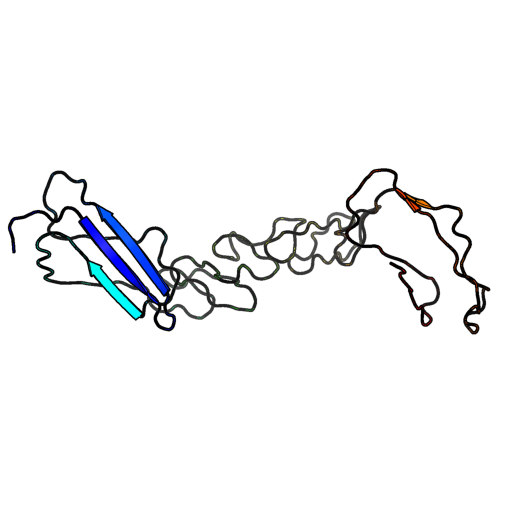517 17.546 -16.483 1.00 77.75 199 THR A C 1
ATOM 1469 O O . THR A 1 199 ? 18.708 16.332 -16.535 1.00 77.75 199 THR A O 1
ATOM 1472 N N . ALA A 1 200 ? 18.819 18.266 -15.397 1.00 78.19 200 ALA A N 1
ATOM 1473 C CA . ALA A 1 200 ? 19.336 17.667 -14.168 1.00 78.19 200 ALA A CA 1
ATOM 1474 C C . ALA A 1 200 ? 18.240 16.867 -13.444 1.00 78.19 200 ALA A C 1
ATOM 1476 O O . ALA A 1 200 ? 17.197 17.412 -13.084 1.00 78.19 200 ALA A O 1
ATOM 1477 N N . ILE A 1 201 ? 18.493 15.579 -13.219 1.00 74.06 201 ILE A N 1
ATOM 1478 C CA . ILE A 1 201 ? 17.544 14.630 -12.626 1.00 74.06 201 ILE A CA 1
ATOM 1479 C C . ILE A 1 201 ? 18.261 13.725 -11.615 1.00 74.06 201 ILE A C 1
ATOM 1481 O O . ILE A 1 201 ? 19.451 13.441 -11.779 1.00 74.06 201 ILE A O 1
ATOM 1485 N N . PRO A 1 202 ? 17.570 13.234 -10.575 1.00 73.00 202 PRO A N 1
ATOM 1486 C CA . PRO A 1 202 ? 18.115 12.187 -9.724 1.00 73.00 202 PRO A CA 1
ATOM 1487 C C . PRO A 1 202 ? 18.182 10.870 -10.511 1.00 73.00 202 PRO A C 1
ATOM 1489 O O . PRO A 1 202 ? 17.153 10.274 -10.833 1.00 73.00 202 PRO A O 1
ATOM 1492 N N . LEU A 1 203 ? 19.397 10.409 -10.823 1.00 71.31 203 LEU A N 1
ATOM 1493 C CA . LEU A 1 203 ? 19.601 9.117 -11.476 1.00 71.31 203 LEU A CA 1
ATOM 1494 C C . LEU A 1 203 ? 19.246 7.996 -10.491 1.00 71.31 203 LEU A C 1
ATOM 1496 O O . LEU A 1 203 ? 19.940 7.785 -9.500 1.00 71.31 203 LEU A O 1
ATOM 1500 N N . THR A 1 204 ? 18.146 7.293 -10.752 1.00 69.75 204 THR A N 1
ATOM 1501 C CA . THR A 1 204 ? 17.660 6.204 -9.886 1.00 69.75 204 THR A CA 1
ATOM 1502 C C . THR A 1 204 ? 18.008 4.821 -10.432 1.00 69.75 204 THR A C 1
ATOM 1504 O O . THR A 1 204 ? 18.213 3.893 -9.655 1.00 69.75 204 THR A O 1
ATOM 1507 N N . TRP A 1 205 ? 18.105 4.673 -11.754 1.00 68.88 205 TRP A N 1
ATOM 1508 C CA . TRP A 1 205 ? 18.511 3.446 -12.444 1.00 68.88 205 TRP A CA 1
ATOM 1509 C C . TRP A 1 205 ? 18.938 3.774 -13.885 1.00 68.88 205 TRP A C 1
ATOM 1511 O O . TRP A 1 205 ? 18.585 4.826 -14.418 1.00 68.88 205 TRP A O 1
ATOM 1521 N N . ILE A 1 206 ? 19.702 2.877 -14.518 1.00 73.50 206 ILE A N 1
ATOM 1522 C CA . ILE A 1 206 ? 20.138 2.984 -15.918 1.00 73.50 206 ILE A CA 1
ATOM 1523 C C . ILE A 1 206 ? 19.768 1.704 -16.668 1.00 73.50 206 ILE A C 1
ATOM 1525 O O . ILE A 1 206 ? 19.911 0.600 -16.141 1.00 73.50 206 ILE A O 1
ATOM 1529 N N . ARG A 1 207 ? 19.293 1.836 -17.909 1.00 69.06 207 ARG A N 1
ATOM 1530 C CA . ARG A 1 207 ? 19.067 0.698 -18.806 1.00 69.06 207 ARG A CA 1
ATOM 1531 C C . ARG A 1 207 ? 20.079 0.733 -19.938 1.00 69.06 207 ARG A C 1
ATOM 1533 O O . ARG A 1 207 ? 20.055 1.648 -20.754 1.00 69.06 207 ARG A O 1
ATOM 1540 N N . VAL A 1 208 ? 20.909 -0.300 -20.019 1.00 72.00 208 VAL A N 1
ATOM 1541 C CA . VAL A 1 208 ? 21.817 -0.529 -21.147 1.00 72.00 208 VAL A CA 1
ATOM 1542 C C . VAL A 1 208 ? 21.200 -1.609 -22.029 1.00 72.00 208 VAL A C 1
ATOM 1544 O O . VAL A 1 208 ? 20.832 -2.676 -21.542 1.00 72.00 208 VAL A O 1
ATOM 1547 N N . VAL A 1 209 ? 21.028 -1.317 -23.317 1.00 64.19 209 VAL A N 1
ATOM 1548 C CA . VAL A 1 209 ? 20.505 -2.272 -24.302 1.00 64.19 209 VAL A CA 1
ATOM 1549 C C . VAL A 1 209 ? 21.633 -2.624 -25.258 1.00 64.19 209 VAL A C 1
ATOM 1551 O O . VAL A 1 209 ? 22.247 -1.729 -25.831 1.00 64.19 209 VAL A O 1
ATOM 1554 N N . VAL A 1 210 ? 21.885 -3.918 -25.440 1.00 62.50 210 VAL A N 1
ATOM 1555 C CA . VAL A 1 210 ? 22.933 -4.437 -26.326 1.00 62.50 210 VAL A CA 1
ATOM 1556 C C . VAL A 1 210 ? 22.288 -5.372 -27.350 1.00 62.50 210 VAL A C 1
ATOM 1558 O O . VAL A 1 210 ? 21.341 -6.085 -27.013 1.00 62.50 210 VAL A O 1
ATOM 1561 N N . ARG A 1 211 ? 22.731 -5.317 -28.612 1.00 50.34 211 ARG A N 1
ATOM 1562 C CA . ARG A 1 211 ? 22.344 -6.300 -29.639 1.00 50.34 211 ARG A CA 1
ATOM 1563 C C . ARG A 1 211 ? 23.275 -7.511 -29.520 1.00 50.34 211 ARG A C 1
ATOM 1565 O O . ARG A 1 211 ? 24.461 -7.300 -29.318 1.00 50.34 211 ARG A O 1
ATOM 1572 N N . ASP A 1 212 ? 22.706 -8.713 -29.611 1.00 53.25 212 ASP A N 1
ATOM 1573 C CA . ASP A 1 212 ? 23.360 -10.021 -29.426 1.00 53.25 212 ASP A CA 1
ATOM 1574 C C . ASP A 1 212 ? 23.931 -10.265 -28.020 1.00 53.25 212 ASP A C 1
ATOM 1576 O O . ASP A 1 212 ? 25.102 -10.059 -27.720 1.00 53.25 212 ASP A O 1
ATOM 1580 N N . GLY A 1 213 ? 23.041 -10.707 -27.122 1.00 41.41 213 GLY A N 1
ATOM 1581 C CA . GLY A 1 213 ? 23.254 -10.889 -25.681 1.00 41.41 213 GLY A CA 1
ATOM 1582 C C . GLY A 1 213 ? 24.181 -12.039 -25.276 1.00 41.41 213 GLY A C 1
ATOM 1583 O O . GLY A 1 213 ? 23.803 -12.860 -24.439 1.00 41.41 213 GLY A O 1
ATOM 1584 N N . GLY A 1 214 ? 25.392 -12.090 -25.829 1.00 53.00 214 GLY A N 1
ATOM 1585 C CA . GLY A 1 214 ? 26.498 -12.831 -25.225 1.00 53.00 214 GLY A CA 1
ATOM 1586 C C . GLY A 1 214 ? 26.822 -12.316 -23.813 1.00 53.00 214 GLY A C 1
ATOM 1587 O O . GLY A 1 214 ? 26.311 -11.288 -23.374 1.00 53.00 214 GLY A O 1
ATOM 1588 N N . ASN A 1 215 ? 27.659 -13.043 -23.068 1.00 45.81 215 ASN A N 1
ATOM 1589 C CA . ASN A 1 215 ? 28.008 -12.725 -21.677 1.00 45.81 215 ASN A CA 1
ATOM 1590 C C . ASN A 1 215 ? 28.715 -11.360 -21.556 1.00 45.81 215 ASN A C 1
ATOM 1592 O O . ASN A 1 215 ? 29.931 -11.268 -21.708 1.00 45.81 215 ASN A O 1
ATOM 1596 N N . ILE A 1 216 ? 27.965 -10.303 -21.246 1.00 50.50 216 ILE A N 1
ATOM 1597 C CA . ILE A 1 216 ? 28.518 -8.965 -21.011 1.00 50.50 216 ILE A CA 1
ATOM 1598 C C . ILE A 1 216 ? 28.834 -8.805 -19.525 1.00 50.50 216 ILE A C 1
ATOM 1600 O O . ILE A 1 216 ? 27.951 -8.916 -18.675 1.00 50.50 216 ILE A O 1
ATOM 1604 N N . ALA A 1 217 ? 30.091 -8.490 -19.217 1.00 46.91 217 ALA A N 1
ATOM 1605 C CA . ALA A 1 217 ? 30.507 -8.044 -17.894 1.00 46.91 217 ALA A CA 1
ATOM 1606 C C . ALA A 1 217 ? 30.458 -6.509 -17.838 1.00 46.91 217 ALA A C 1
ATOM 1608 O O . ALA A 1 217 ? 31.275 -5.831 -18.459 1.00 46.91 217 ALA A O 1
ATOM 1609 N N . LEU A 1 218 ? 29.499 -5.953 -17.095 1.00 46.75 218 LEU A N 1
ATOM 1610 C CA . LEU A 1 218 ? 29.500 -4.534 -16.735 1.00 46.75 218 LEU A CA 1
ATOM 1611 C C . LEU A 1 218 ? 30.404 -4.355 -15.511 1.00 46.75 218 LEU A C 1
ATOM 1613 O O . LEU A 1 218 ? 30.060 -4.801 -14.419 1.00 46.75 218 LEU A O 1
ATOM 1617 N N . ILE A 1 219 ? 31.560 -3.718 -15.691 1.00 45.41 219 ILE A N 1
ATOM 1618 C CA . ILE A 1 219 ? 32.429 -3.315 -14.582 1.00 45.41 219 ILE A CA 1
ATOM 1619 C C . ILE A 1 219 ? 32.104 -1.852 -14.277 1.00 45.41 219 ILE A C 1
ATOM 1621 O O . ILE A 1 219 ? 32.476 -0.963 -15.038 1.00 45.41 219 ILE A O 1
ATOM 1625 N N . ALA A 1 220 ? 31.378 -1.605 -13.188 1.00 40.50 220 ALA A N 1
ATOM 1626 C CA . ALA A 1 220 ? 31.288 -0.271 -12.607 1.00 40.50 220 ALA A CA 1
ATOM 1627 C C . ALA A 1 220 ? 32.542 -0.047 -11.749 1.00 40.50 220 ALA A C 1
ATOM 1629 O O . ALA A 1 220 ? 32.843 -0.875 -10.890 1.00 40.50 220 ALA A O 1
ATOM 1630 N N . SER A 1 221 ? 33.298 1.019 -12.015 1.00 41.66 221 SER A N 1
ATOM 1631 C CA . SER A 1 221 ? 34.378 1.473 -11.133 1.00 41.66 221 SER A CA 1
ATOM 1632 C C . SER A 1 221 ? 33.863 2.590 -10.229 1.00 41.66 221 SER A C 1
ATOM 1634 O O . SER A 1 221 ? 33.151 3.466 -10.725 1.00 41.66 221 SER A O 1
ATOM 1636 N N . ASP A 1 222 ? 34.239 2.540 -8.950 1.00 36.91 222 ASP A N 1
ATOM 1637 C CA . ASP A 1 222 ? 33.966 3.575 -7.940 1.00 36.91 222 ASP A CA 1
ATOM 1638 C C . ASP A 1 222 ? 34.564 4.949 -8.296 1.00 36.91 222 ASP A C 1
ATOM 1640 O O . ASP A 1 222 ? 35.666 4.987 -8.900 1.00 36.91 222 ASP A O 1
#

pLDDT: mean 75.96, std 13.09, range [36.91, 92.56]

Radius of gyration: 29.88 Å; chains: 1; bounding box: 65×34×82 Å

Secondary structure (DSSP, 8-state):
--SS---EEEEEEEESSSS-EEEEEEE--SSS--S------SSPP-S-EEEEEEE-SS--------------PPTTEESTTS-EEB-BGGGPPPPTTT---TT-BPTTB-SSS-BTTT-BPPTTEESGGG-EE--BSSSPPPPTTT---TT-BPTTEESTTS-EE---EEES-------S-TT-----------EEESS-----------SS----------

Organism: NCBI:txid1093978

Sequence (222 aa):
CCEKRLMGFKLTAFHKTQSKARPYIHNDNEQSPLDSYSIIPSPRITFPVGSVRIDGKTVLALCEVAIYGENACPKGQFGLACEGLCNCANGGDCFVHSGGCPSGCAPGYTGEDCSTLTGKCKIGWFGTNCQYQCHCAGSVECDKVDGSCSSGCHSDWFGPACQYDRMGFSADKLEWLTDSNDESCNAGTSKTVAVTLDTAIPLTWIRVVVRDGGNIALIASD

InterPro domains:
  IPR042635 MEGF10/SREC1/2-like [PTHR24043] (70-189)

Foldseek 3Di:
DPPDAFQWKKKWFQAQPDRDIDIATDGDPDPDGDPDDDDQGVVHDFHHTNDMDIGGDDDDPCPDDDDDDAPDADQQAADNVSPWGAAEDPSDGGRRHQLAHPRAGAKQFADRNSTPVPTGADFQFIDGNSPFGAAAPDPDTADRRQLAHPRHHDPQFDDRNSRDGNFDKDKDPPPQPDPVDLVDDPPDDDDDIDIGGPDDDPCPDDDDDDPPDDDDDDDDDD